Protein AF-A0A7S0ZN57-F1 (afdb_monomer_lite)

Radius of gyration: 36.75 Å; chains: 1; bounding box: 89×63×92 Å

Secondary structure (DSSP, 8-state):
--GGGHHHHHHHHHHHHH-----TT------SEEEEEEEE--TT-HHHHHHHHHHHHHHHHHHHHT-HHHHHHHHHHHHHHHHHHHHHS--GGGSPEEEEEEEES-HHHHHHHHHHTGGGGSTTGGGG--GGGEETTEE----PPPPGGG--GGGTT--HHHHHHHHHHHHHHHHHHHHHHHHHHHHHHHHHHHHHHHHTT--TT-TTTSS---SS-----HHHHHHHHHHHHHH----------

Organism: Noctiluca scintillans (NCBI:txid2966)

pLDDT: mean 86.41, std 15.79, range [48.16, 98.75]

Foldseek 3Di:
DQLVCCFVLVQVLLLVQLDDPPDPPPPDPDRFWDGKDFDFALVLCVVLVVVLVVLVVVLVVCVVVVVPVSNVVSVVVNVVSVVVSPVRGDDPSPTHTQDMDIDTPDPSSLVSNCVLQVQCPDPVSLVVDDCSCARVSHRDHDDDDDDPVPDPSSCSNPDPVNVVVVVVVVVVVVVVVVVVVVVVVVVVVVVVVVLVVLQVVQDPDDCVLVVPPPDDPDPQDVVVVVVVVVVCVVPSPNPDSDSHD

Sequence (245 aa):
KEHGLYEVLLAFHLEERSGREVSKESAVRKQRVREITLVRDYGKRLWMIKRRIKLIYEKSIAEYKGDEAAQAKLEQKIMALTEKLQRCVGEEEDLPVIRAYAIMNSTEDVRHLLFRYRLANFSCIRLCQKRTNRFQGGRLRVRAAPEPTDLIWENQDTGWKERAVRRTIVFLLWLVIVCISAALIILLRLHAHQSQSNVSNIKLGSGACDAGTHESSTPCNSMEMLSVSRDMAQNFTADALDCWC

Structure (mmCIF, N/CA/C/O backbone):
data_AF-A0A7S0ZN57-F1
#
_entry.id   AF-A0A7S0ZN57-F1
#
loop_
_atom_site.group_PDB
_atom_site.id
_atom_site.type_symbol
_atom_site.label_atom_id
_atom_site.label_alt_id
_atom_site.label_comp_id
_atom_site.label_asym_id
_atom_site.label_entity_id
_atom_site.label_seq_id
_atom_site.pdbx_PDB_ins_code
_atom_site.Cartn_x
_atom_site.Cartn_y
_atom_site.Cartn_z
_atom_site.occupancy
_atom_site.B_iso_or_equiv
_atom_site.auth_seq_id
_atom_site.auth_comp_id
_atom_site.auth_asym_id
_atom_site.auth_atom_id
_atom_site.pdbx_PDB_model_num
ATOM 1 N N . LYS A 1 1 ? -24.690 -3.415 7.663 1.00 67.69 1 LYS A N 1
ATOM 2 C CA . LYS A 1 1 ? -23.590 -4.134 8.350 1.00 67.69 1 LYS A CA 1
ATOM 3 C C . LYS A 1 1 ? -22.948 -3.106 9.251 1.00 67.69 1 LYS A C 1
ATOM 5 O O . LYS A 1 1 ? -22.565 -2.075 8.729 1.00 67.69 1 LYS A O 1
ATOM 10 N N . GLU A 1 2 ? -22.914 -3.328 10.557 1.00 82.19 2 GLU A N 1
ATOM 11 C CA . GLU A 1 2 ? -22.351 -2.350 11.493 1.00 82.19 2 GLU A CA 1
ATOM 12 C C . GLU A 1 2 ? -20.826 -2.373 11.377 1.00 82.19 2 GLU A C 1
ATOM 14 O O . GLU A 1 2 ? -20.154 -3.247 11.926 1.00 82.19 2 GLU A O 1
ATOM 19 N N . HIS A 1 3 ? -20.288 -1.461 10.569 1.00 86.25 3 HIS A N 1
ATOM 20 C CA . HIS A 1 3 ? -18.858 -1.366 10.291 1.00 86.25 3 HIS A CA 1
ATOM 21 C C . HIS A 1 3 ? -18.058 -0.887 11.511 1.00 86.25 3 HIS A C 1
ATOM 23 O O . HIS A 1 3 ? -16.920 -1.320 11.683 1.00 86.25 3 HI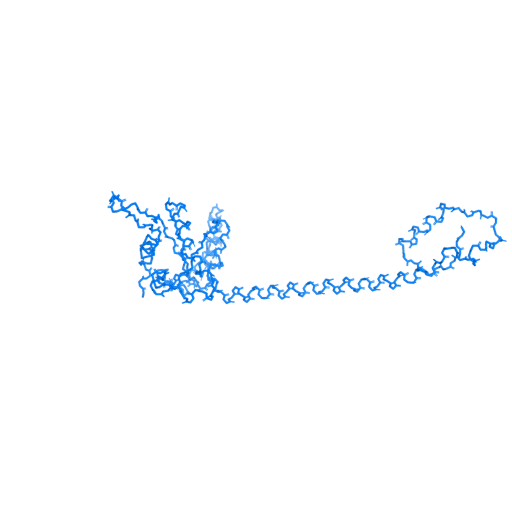S A O 1
ATOM 29 N N . GLY A 1 4 ? -18.675 -0.111 12.410 1.00 87.06 4 GLY A N 1
ATOM 30 C CA . GLY A 1 4 ? -18.051 0.354 13.655 1.00 87.06 4 GLY A CA 1
ATOM 31 C C . GLY A 1 4 ? -17.629 -0.768 14.615 1.00 87.06 4 GLY A C 1
ATOM 32 O O . GLY A 1 4 ? -16.640 -0.633 15.323 1.00 87.06 4 GLY A O 1
ATOM 33 N N . LEU A 1 5 ? -18.300 -1.927 14.593 1.00 94.31 5 LEU A N 1
ATOM 34 C CA . LEU A 1 5 ? -17.973 -3.056 15.479 1.00 94.31 5 LEU A CA 1
ATOM 35 C C . LEU A 1 5 ? -16.940 -4.029 14.892 1.00 94.31 5 LEU A C 1
ATOM 37 O O . LEU A 1 5 ? -16.624 -5.050 15.511 1.00 94.31 5 LEU A O 1
ATOM 41 N N . TYR A 1 6 ? -16.412 -3.763 13.693 1.00 94.81 6 TYR A N 1
ATOM 42 C CA . TYR A 1 6 ? -15.509 -4.701 13.022 1.00 94.81 6 TYR A CA 1
ATOM 43 C C . TYR A 1 6 ? -14.222 -4.940 13.807 1.00 94.81 6 TYR A C 1
ATOM 45 O O . TYR A 1 6 ? -13.723 -6.061 13.789 1.00 94.81 6 TYR A O 1
ATOM 53 N N . GLU A 1 7 ? -13.711 -3.934 14.514 1.00 95.56 7 GLU A N 1
ATOM 54 C CA . GLU A 1 7 ? -12.497 -4.057 15.327 1.00 95.56 7 GLU A CA 1
ATOM 55 C C . GLU A 1 7 ? -12.689 -5.062 16.458 1.00 95.56 7 GLU A C 1
ATOM 57 O O . GLU A 1 7 ? -11.949 -6.040 16.554 1.00 95.56 7 GLU A O 1
ATOM 62 N N . VAL A 1 8 ? -13.748 -4.885 17.250 1.00 96.19 8 VAL A N 1
ATOM 63 C CA . VAL A 1 8 ? -14.063 -5.750 18.394 1.00 96.19 8 VAL A CA 1
ATOM 64 C C . VAL A 1 8 ? -14.354 -7.179 17.935 1.00 96.19 8 VAL A C 1
ATOM 66 O O . VAL A 1 8 ? -13.813 -8.142 18.481 1.00 96.19 8 VAL A O 1
ATOM 69 N N . LEU A 1 9 ? -15.167 -7.331 16.886 1.00 96.56 9 LEU A N 1
ATOM 70 C CA . LEU A 1 9 ? -15.515 -8.646 16.347 1.00 96.56 9 LEU A CA 1
ATOM 71 C C . LEU A 1 9 ? -14.295 -9.359 15.757 1.00 96.56 9 LEU A C 1
ATOM 73 O O . LEU A 1 9 ? -14.156 -10.576 15.906 1.00 96.56 9 LEU A O 1
ATOM 77 N N . LEU A 1 10 ? -13.412 -8.626 15.073 1.00 96.88 10 LEU A N 1
ATOM 78 C CA . LEU A 1 10 ? -12.201 -9.199 14.499 1.00 96.88 10 LEU A CA 1
ATOM 79 C C . LEU A 1 10 ? -11.197 -9.577 15.587 1.00 96.88 10 LEU A C 1
ATOM 81 O O . LEU A 1 10 ? -10.593 -10.643 15.481 1.00 96.88 10 LEU A O 1
ATOM 85 N N . ALA A 1 11 ? -11.057 -8.763 16.636 1.00 96.69 11 ALA A N 1
ATOM 86 C CA . ALA A 1 11 ? -10.223 -9.079 17.792 1.00 96.69 11 ALA A CA 1
ATOM 87 C C . ALA A 1 11 ? -10.681 -10.387 18.425 1.00 96.69 11 ALA A C 1
ATOM 89 O O . ALA A 1 11 ? -9.902 -11.336 18.484 1.00 96.69 11 ALA A O 1
ATOM 90 N N . PHE A 1 12 ? -11.969 -10.491 18.754 1.00 95.94 12 PHE A N 1
ATOM 91 C CA . PHE A 1 12 ? -12.545 -11.710 19.313 1.00 95.94 12 PHE A CA 1
ATOM 92 C C . PHE A 1 12 ? -12.302 -12.935 18.413 1.00 95.94 12 PHE A C 1
ATOM 94 O O . PHE A 1 12 ? -11.855 -13.985 18.879 1.00 95.94 12 PHE A O 1
ATOM 101 N N . HIS A 1 13 ? -12.510 -12.791 17.098 1.00 96.44 13 HIS A N 1
ATOM 102 C CA . HIS A 1 13 ? -12.254 -13.857 16.124 1.00 96.44 13 HIS A CA 1
ATOM 103 C C . HIS A 1 13 ? -10.779 -14.287 16.081 1.00 96.44 13 HIS A C 1
ATOM 105 O O . HIS A 1 13 ? -10.481 -15.473 15.935 1.00 96.44 13 HIS A O 1
ATOM 111 N N . LEU A 1 14 ? -9.832 -13.353 16.185 1.00 96.25 14 LEU A N 1
ATOM 112 C CA . LEU A 1 14 ? -8.399 -13.662 16.195 1.00 96.25 14 LEU A CA 1
ATOM 113 C C . LEU A 1 14 ? -7.948 -14.272 17.530 1.00 96.25 14 LEU A C 1
ATOM 115 O O . LEU A 1 14 ? -7.129 -15.197 17.532 1.00 96.25 14 LEU A O 1
ATOM 119 N N . GLU A 1 15 ? -8.511 -13.830 18.653 1.00 94.56 15 GLU A N 1
ATOM 120 C CA . GLU A 1 15 ? -8.253 -14.405 19.976 1.00 94.56 15 GLU A CA 1
ATOM 121 C C . GLU A 1 15 ? -8.718 -15.864 20.056 1.00 94.56 15 GLU A C 1
ATOM 123 O O . GLU A 1 15 ? -7.939 -16.743 20.433 1.00 94.56 15 GLU A O 1
ATOM 128 N N . GLU A 1 16 ? -9.929 -16.160 19.576 1.00 93.88 16 GLU A N 1
ATOM 129 C CA . GLU A 1 16 ? -10.470 -17.526 19.520 1.00 93.88 16 GLU A CA 1
ATOM 130 C C . GLU A 1 16 ? -9.599 -18.466 18.657 1.00 93.88 16 GLU A C 1
ATOM 132 O O . GLU A 1 16 ? -9.597 -19.688 18.824 1.00 93.88 16 GLU A O 1
ATOM 137 N N . ARG A 1 17 ? -8.853 -17.916 17.688 1.00 93.75 17 ARG A N 1
ATOM 138 C CA . ARG A 1 17 ? -8.076 -18.700 16.712 1.00 93.75 17 ARG A CA 1
ATOM 139 C C . ARG A 1 17 ? -6.594 -18.810 17.034 1.00 93.75 17 ARG A C 1
ATOM 141 O O . ARG A 1 17 ? -5.982 -19.779 16.573 1.00 93.75 17 ARG A O 1
ATOM 148 N N . SER A 1 18 ? -6.051 -17.860 17.789 1.00 91.75 18 SER A N 1
ATOM 149 C CA . SER A 1 18 ? -4.682 -17.892 18.318 1.00 91.75 18 SER A CA 1
ATOM 150 C C . SER A 1 18 ? -4.557 -18.824 19.527 1.00 91.75 18 SER A C 1
ATOM 152 O O . SER A 1 18 ? -3.499 -19.413 19.733 1.00 91.75 18 SER A O 1
ATOM 154 N N . GLY A 1 19 ? -5.655 -19.045 20.260 1.00 81.12 19 GLY A N 1
ATOM 155 C CA . GLY A 1 19 ? -5.747 -20.019 21.345 1.00 81.12 19 GLY A CA 1
ATOM 156 C C . GLY A 1 19 ? -5.273 -21.429 20.979 1.00 81.12 19 GLY A C 1
ATOM 157 O O . GLY A 1 19 ? -5.896 -22.105 20.160 1.00 81.12 19 GLY A O 1
ATOM 158 N N . ARG A 1 20 ? -4.225 -21.913 21.665 1.00 69.31 20 ARG A N 1
ATOM 159 C CA . ARG A 1 20 ? -4.175 -23.326 22.080 1.00 69.31 20 ARG A CA 1
ATOM 160 C C . ARG A 1 20 ? -5.334 -23.558 23.047 1.00 69.31 20 ARG A C 1
ATOM 162 O O . ARG A 1 20 ? -5.724 -22.614 23.733 1.00 69.31 20 ARG A O 1
ATOM 169 N N . GLU A 1 21 ? -5.875 -24.771 23.100 1.00 65.44 21 GLU A N 1
ATOM 170 C CA . GLU A 1 21 ? -6.763 -25.183 24.191 1.00 65.44 21 GLU A CA 1
ATOM 171 C C . GLU A 1 21 ? -5.997 -24.970 25.499 1.00 65.44 21 GLU A C 1
ATOM 173 O O . GLU A 1 21 ? -5.126 -25.754 25.862 1.00 65.44 21 GLU A O 1
ATOM 178 N N . VAL A 1 22 ? -6.201 -23.816 26.134 1.00 57.62 22 VAL A N 1
ATOM 179 C CA . VAL A 1 22 ? -5.547 -23.512 27.400 1.00 57.62 22 VAL A CA 1
ATOM 180 C C . VAL A 1 22 ? -6.228 -24.422 28.405 1.00 57.62 22 VAL A C 1
ATOM 182 O O . VAL A 1 22 ? -7.440 -24.308 28.609 1.00 57.62 22 VAL A O 1
ATOM 185 N N . SER A 1 23 ? -5.464 -25.351 28.982 1.00 58.66 23 SER A N 1
ATOM 186 C CA . SER A 1 23 ? -5.884 -26.131 30.143 1.00 58.66 23 SER A CA 1
ATOM 187 C C . SER A 1 23 ? -6.556 -25.185 31.134 1.00 58.66 23 SER A C 1
ATOM 189 O O . SER A 1 23 ? -6.046 -24.092 31.376 1.00 58.66 23 SER A O 1
ATOM 191 N N . LYS A 1 24 ? -7.726 -25.574 31.650 1.00 62.00 24 LYS A N 1
ATOM 192 C CA . LYS A 1 24 ? -8.708 -24.739 32.376 1.00 62.00 24 LYS A CA 1
ATOM 193 C C . LYS A 1 24 ? -8.180 -23.962 33.605 1.00 62.00 24 LYS A C 1
ATOM 195 O O . LYS A 1 24 ? -8.958 -23.298 34.276 1.00 62.00 24 LYS A O 1
ATOM 200 N N . GLU A 1 25 ? -6.890 -24.019 33.901 1.00 60.56 25 GLU A N 1
ATOM 201 C CA . GLU A 1 25 ? -6.288 -23.712 35.196 1.00 60.56 25 GLU A CA 1
ATOM 202 C C . GLU A 1 25 ? -5.601 -22.339 35.291 1.00 60.56 25 GLU A C 1
ATOM 204 O O . GLU A 1 25 ? -5.196 -21.931 36.371 1.00 60.56 25 GLU A O 1
ATOM 209 N N . SER 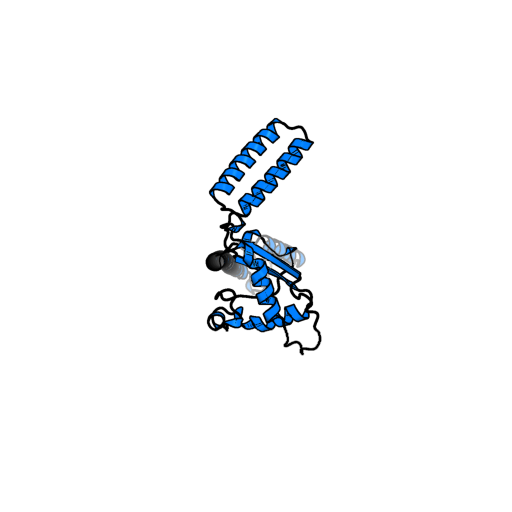A 1 26 ? -5.504 -21.562 34.207 1.00 57.53 26 SER A N 1
ATOM 210 C CA . SER A 1 26 ? -4.990 -20.179 34.263 1.00 57.53 26 SER A CA 1
ATOM 211 C C . SER A 1 26 ? -6.104 -19.178 33.953 1.00 57.53 26 SER A C 1
ATOM 213 O O . SER A 1 26 ? -6.297 -18.756 32.815 1.00 57.53 26 SER A O 1
ATOM 215 N N . ALA A 1 27 ? -6.873 -18.831 34.987 1.00 56.50 27 ALA A N 1
ATOM 216 C CA . ALA A 1 27 ? -8.136 -18.089 34.907 1.00 56.50 27 ALA A CA 1
ATOM 217 C C . ALA A 1 27 ? -8.022 -16.606 34.491 1.00 56.50 27 ALA A C 1
ATOM 219 O O . ALA A 1 27 ? -9.042 -15.956 34.265 1.00 56.50 27 ALA A O 1
ATOM 220 N N . VAL A 1 28 ? -6.817 -16.058 34.322 1.00 75.19 28 VAL A N 1
ATOM 221 C CA . VAL A 1 28 ? -6.642 -14.692 33.808 1.00 75.19 28 VAL A CA 1
ATOM 222 C C . VAL A 1 28 ? -6.418 -14.766 32.301 1.00 75.19 28 VAL A C 1
ATOM 224 O O . VAL A 1 28 ? -5.300 -14.977 31.829 1.00 75.19 28 VAL A O 1
ATOM 227 N N . ARG A 1 29 ? -7.496 -14.611 31.520 1.00 67.44 29 ARG A N 1
ATOM 228 C CA . ARG A 1 29 ? -7.408 -14.478 30.058 1.00 67.44 29 ARG A CA 1
ATOM 229 C C . ARG A 1 29 ? -6.661 -13.191 29.718 1.00 67.44 29 ARG A C 1
ATOM 231 O O . ARG A 1 29 ? -7.261 -12.131 29.578 1.00 67.44 29 ARG A O 1
ATOM 238 N N . LYS A 1 30 ? -5.340 -13.282 29.585 1.00 82.69 30 LYS A N 1
ATOM 239 C CA . LYS A 1 30 ? -4.531 -12.209 29.012 1.00 82.69 30 LYS A CA 1
ATOM 240 C C . LYS A 1 30 ? -5.026 -11.968 27.584 1.00 82.69 30 LYS A C 1
ATOM 242 O O . LYS A 1 30 ? -5.008 -12.901 26.779 1.00 82.69 30 LYS A O 1
ATOM 247 N N . GLN A 1 31 ? -5.487 -10.748 27.296 1.00 86.88 31 GLN A N 1
ATOM 248 C CA . GLN A 1 31 ? -5.842 -10.326 25.937 1.00 86.88 31 GLN A CA 1
ATOM 249 C C . GLN A 1 31 ? -4.670 -10.658 25.008 1.00 86.88 31 GLN A C 1
ATOM 251 O O . GLN A 1 31 ? -3.513 -10.369 25.334 1.00 86.88 31 GLN A O 1
ATOM 256 N N . ARG A 1 32 ? -4.939 -11.340 23.893 1.00 92.44 32 ARG A N 1
ATOM 257 C CA . ARG A 1 32 ? -3.879 -11.781 22.964 1.00 92.44 32 ARG A CA 1
ATOM 258 C C . ARG A 1 32 ? -3.691 -10.787 21.837 1.00 92.44 32 ARG A C 1
ATOM 260 O O . ARG A 1 32 ? -2.567 -10.592 21.374 1.00 92.44 32 ARG A O 1
ATOM 267 N N . VAL A 1 33 ? -4.787 -10.168 21.417 1.00 96.62 33 VAL A N 1
ATOM 268 C CA . VAL A 1 33 ? -4.784 -9.073 20.456 1.00 96.62 33 VAL A CA 1
ATOM 269 C C . VAL A 1 33 ? -4.587 -7.782 21.242 1.00 96.62 33 VAL A C 1
ATOM 271 O O . VAL A 1 33 ? -5.323 -7.506 22.183 1.00 96.62 33 VAL A O 1
ATOM 274 N N . ARG A 1 34 ? -3.562 -7.014 20.877 1.00 96.50 34 ARG A N 1
ATOM 275 C CA . ARG A 1 34 ? -3.258 -5.717 21.484 1.00 96.50 34 ARG A CA 1
ATOM 276 C C . ARG A 1 34 ? -4.030 -4.595 20.809 1.00 96.50 34 ARG A C 1
ATOM 278 O O . ARG A 1 34 ? -4.582 -3.739 21.484 1.00 96.50 34 ARG A O 1
ATOM 285 N N . GLU A 1 35 ? -4.020 -4.596 19.482 1.00 97.19 35 GLU A N 1
ATOM 286 C CA . GLU A 1 35 ? -4.561 -3.510 18.673 1.00 97.19 35 GLU A CA 1
ATOM 287 C C . GLU A 1 35 ? -4.986 -4.044 17.306 1.00 97.19 35 GLU A C 1
ATOM 289 O O . GLU A 1 35 ? -4.357 -4.959 16.761 1.00 97.19 35 GLU A O 1
ATOM 294 N N . ILE A 1 36 ? -6.051 -3.467 16.755 1.00 97.44 36 ILE A N 1
ATOM 295 C CA . ILE A 1 36 ? -6.477 -3.692 15.379 1.00 97.44 36 ILE A CA 1
ATOM 296 C C . ILE A 1 36 ? -6.632 -2.342 14.702 1.00 97.44 36 ILE A C 1
ATOM 298 O O . ILE A 1 36 ? -7.325 -1.470 15.204 1.00 97.44 36 ILE A O 1
ATOM 302 N N . THR A 1 37 ? -6.030 -2.211 13.527 1.00 96.75 37 THR A N 1
ATOM 303 C CA . THR A 1 37 ? -6.173 -1.043 12.663 1.00 96.75 37 THR A CA 1
ATOM 304 C C . THR A 1 37 ? -6.875 -1.471 11.383 1.00 96.75 37 THR A C 1
ATOM 306 O O . THR A 1 37 ? -6.375 -2.329 10.642 1.00 96.75 37 THR A O 1
ATOM 309 N N . LEU A 1 38 ? -8.041 -0.894 11.104 1.00 96.12 38 LEU A N 1
ATOM 310 C CA . LEU A 1 38 ? -8.786 -1.174 9.880 1.00 96.12 38 LEU A CA 1
ATOM 311 C C . LEU A 1 38 ? -8.282 -0.313 8.719 1.00 96.12 38 LEU A C 1
ATOM 313 O O . LEU A 1 38 ? -7.969 0.861 8.866 1.00 96.12 38 LEU A O 1
ATOM 317 N N . VAL A 1 39 ? -8.237 -0.913 7.534 1.00 95.38 39 VAL A N 1
ATOM 318 C CA . VAL A 1 39 ? -7.954 -0.240 6.265 1.00 95.38 39 VAL A CA 1
ATOM 319 C C . VAL A 1 39 ? -9.223 -0.278 5.431 1.00 95.38 39 VAL A C 1
ATOM 321 O O . VAL A 1 39 ? -9.686 -1.351 5.020 1.00 95.38 39 VAL A O 1
ATOM 324 N N . ARG A 1 40 ? -9.783 0.903 5.199 1.00 95.06 40 ARG A N 1
ATOM 325 C CA . ARG A 1 40 ? -11.043 1.119 4.487 1.00 95.06 40 ARG A CA 1
ATOM 326 C C . ARG A 1 40 ? -10.796 1.482 3.023 1.00 95.06 40 ARG A C 1
ATOM 328 O O . ARG A 1 40 ? -9.725 1.970 2.683 1.00 95.06 40 ARG A O 1
ATOM 335 N N . ASP A 1 41 ? -11.777 1.212 2.166 1.00 94.44 41 ASP A N 1
ATOM 336 C CA . ASP A 1 41 ? -11.725 1.548 0.741 1.00 94.44 41 ASP A CA 1
ATOM 337 C C . ASP A 1 41 ? -12.055 3.024 0.516 1.00 94.44 41 ASP A C 1
ATOM 339 O O . ASP A 1 41 ? -13.216 3.425 0.607 1.00 94.44 41 ASP A O 1
ATOM 343 N N . TYR A 1 42 ? -11.060 3.832 0.150 1.00 94.50 42 TYR A N 1
ATOM 344 C CA . TYR A 1 42 ? -11.287 5.223 -0.251 1.00 94.50 42 TYR A CA 1
ATOM 345 C C . TYR A 1 42 ? -11.578 5.358 -1.753 1.00 94.50 42 TYR A C 1
ATOM 347 O O . TYR A 1 42 ? -11.464 6.447 -2.324 1.00 94.50 42 TYR A O 1
ATOM 355 N N . GLY A 1 43 ? -11.892 4.264 -2.452 1.00 92.44 43 GLY A N 1
ATOM 356 C CA . GLY A 1 43 ? -12.225 4.275 -3.874 1.00 92.44 43 GLY A CA 1
ATOM 357 C C . GLY A 1 43 ? -11.064 4.758 -4.743 1.00 92.44 43 GLY A C 1
ATOM 358 O O . GLY A 1 43 ? -11.282 5.436 -5.748 1.00 92.44 43 GLY A O 1
ATOM 359 N N . LYS A 1 44 ? -9.820 4.451 -4.343 1.00 90.00 44 LYS A N 1
ATOM 360 C CA . LYS A 1 44 ? -8.575 4.926 -4.984 1.00 90.00 44 LYS A CA 1
ATOM 361 C C . LYS A 1 44 ? -8.388 6.449 -4.932 1.00 90.00 44 LYS A C 1
ATOM 363 O O . LYS A 1 44 ? -7.655 7.012 -5.747 1.00 90.00 44 LYS A O 1
ATOM 368 N N . ARG A 1 45 ? -9.034 7.139 -3.987 1.00 92.88 45 ARG A N 1
ATOM 369 C CA . ARG A 1 45 ? -8.943 8.602 -3.816 1.00 92.88 45 ARG A CA 1
ATOM 370 C C . ARG A 1 45 ? -7.965 9.027 -2.722 1.00 92.88 45 ARG A C 1
ATOM 372 O O . ARG A 1 45 ? -7.852 10.219 -2.452 1.00 92.88 45 ARG A O 1
ATOM 379 N N . LEU A 1 46 ? -7.188 8.099 -2.159 1.00 93.19 46 LEU A N 1
ATOM 380 C CA . LEU A 1 46 ? -6.178 8.402 -1.136 1.00 93.19 46 LEU A CA 1
ATOM 381 C C . LEU A 1 46 ? -5.179 9.488 -1.586 1.00 93.19 46 LEU A C 1
ATOM 383 O O . LEU A 1 46 ? -4.757 10.330 -0.796 1.00 93.19 46 LEU A O 1
ATOM 387 N N . TRP A 1 47 ? -4.859 9.540 -2.885 1.00 93.69 47 TRP A N 1
ATOM 388 C CA . TRP A 1 47 ? -4.000 10.583 -3.453 1.00 93.69 47 TRP A CA 1
ATOM 389 C C . TRP A 1 47 ? -4.586 11.998 -3.302 1.00 93.69 47 TRP A C 1
ATOM 391 O O . TRP A 1 47 ? -3.826 12.957 -3.165 1.00 93.69 47 TRP A O 1
ATOM 401 N N . MET A 1 48 ? -5.917 12.152 -3.299 1.00 94.88 48 MET A N 1
ATOM 402 C CA . MET A 1 48 ? -6.576 13.443 -3.078 1.00 94.88 48 MET A CA 1
ATOM 403 C C . MET A 1 48 ? -6.412 13.896 -1.626 1.00 94.88 48 MET A C 1
ATOM 405 O O . MET A 1 48 ? -6.130 15.069 -1.388 1.00 94.88 48 MET A O 1
ATOM 409 N N . ILE A 1 49 ? -6.518 12.968 -0.668 1.00 95.00 49 ILE A N 1
ATOM 410 C CA . ILE A 1 49 ? -6.278 13.236 0.759 1.00 95.00 49 ILE A CA 1
ATOM 411 C C . ILE A 1 49 ? -4.816 13.643 0.970 1.00 95.00 49 ILE A C 1
ATOM 413 O O . ILE A 1 49 ? -4.545 14.692 1.551 1.00 95.00 49 ILE A O 1
ATOM 417 N N . LYS A 1 50 ? -3.871 12.887 0.396 1.00 95.31 50 LYS A N 1
ATOM 418 C CA . LYS A 1 50 ? -2.439 13.224 0.423 1.00 95.31 50 LYS A CA 1
ATOM 419 C C . LYS A 1 50 ? -2.168 14.608 -0.174 1.00 95.31 50 LYS A C 1
ATOM 421 O O . LYS A 1 50 ? -1.428 15.401 0.403 1.00 95.31 50 LYS A O 1
ATOM 426 N N . ARG A 1 51 ? -2.803 14.930 -1.307 1.00 96.88 51 ARG A N 1
ATOM 427 C CA . ARG A 1 51 ? -2.701 16.248 -1.949 1.00 96.88 51 ARG A CA 1
ATOM 428 C C . ARG A 1 51 ? -3.259 17.363 -1.062 1.00 96.88 51 ARG A C 1
ATOM 430 O O . ARG A 1 51 ? -2.645 18.422 -0.995 1.00 96.88 51 ARG A O 1
ATOM 437 N N . ARG A 1 52 ? -4.383 17.132 -0.376 1.00 97.56 52 ARG A N 1
ATOM 438 C CA . ARG A 1 52 ? -4.962 18.084 0.585 1.00 97.56 52 ARG A CA 1
ATOM 439 C C . ARG A 1 52 ? -4.001 18.352 1.743 1.00 97.56 52 ARG A C 1
ATOM 441 O O . ARG A 1 52 ? -3.734 19.513 2.022 1.00 97.56 52 ARG A O 1
ATOM 448 N N . ILE A 1 53 ? -3.438 17.310 2.357 1.00 97.69 53 ILE A N 1
ATOM 449 C CA . ILE A 1 53 ? -2.457 17.446 3.450 1.00 97.69 53 ILE A CA 1
ATOM 450 C C . ILE A 1 53 ? -1.234 18.241 2.982 1.00 97.69 53 ILE A C 1
ATOM 452 O O . ILE A 1 53 ? -0.792 19.154 3.674 1.00 97.69 53 ILE A O 1
ATOM 456 N N . LYS A 1 54 ? -0.735 17.963 1.772 1.00 98.06 54 LYS A N 1
ATOM 457 C CA . LYS A 1 54 ? 0.375 18.723 1.187 1.00 98.06 54 LYS A CA 1
ATOM 458 C C . LYS A 1 54 ? 0.046 20.214 1.047 1.00 98.06 54 LYS A C 1
ATOM 460 O O . LYS A 1 54 ? 0.871 21.044 1.402 1.00 98.06 54 LYS A O 1
ATOM 465 N N . LEU A 1 55 ? -1.153 20.558 0.575 1.00 98.50 55 LEU A N 1
ATOM 466 C CA . LEU A 1 55 ? -1.578 21.957 0.450 1.00 98.50 55 LEU A CA 1
ATOM 467 C C . LEU A 1 55 ? -1.747 22.646 1.808 1.00 98.50 55 LEU A C 1
ATOM 469 O O . LEU A 1 55 ? -1.438 23.826 1.920 1.00 98.50 55 LEU A O 1
ATOM 473 N N . ILE A 1 56 ? -2.214 21.928 2.834 1.00 98.44 56 ILE A N 1
ATOM 474 C CA . ILE A 1 56 ? -2.286 22.450 4.209 1.00 98.44 56 ILE A CA 1
ATOM 475 C C . ILE A 1 56 ? -0.878 22.759 4.726 1.00 98.44 56 ILE A C 1
ATOM 477 O O . ILE A 1 56 ? -0.645 23.828 5.281 1.00 98.44 56 ILE A O 1
ATOM 481 N N . TYR A 1 57 ? 0.075 21.861 4.483 1.00 98.50 57 TYR A N 1
ATOM 482 C CA . TYR A 1 57 ? 1.472 22.093 4.831 1.00 98.50 57 TYR A CA 1
ATOM 483 C C . TYR A 1 57 ? 2.059 23.297 4.074 1.00 98.50 57 TYR A C 1
ATOM 485 O O . TYR A 1 57 ? 2.641 24.189 4.687 1.00 98.50 57 TYR A O 1
ATOM 493 N N . GLU A 1 58 ? 1.829 23.397 2.762 1.00 98.44 58 GLU A N 1
ATOM 494 C CA . GLU A 1 58 ? 2.220 24.569 1.964 1.00 98.44 58 GLU A CA 1
ATOM 495 C C . GLU A 1 58 ? 1.568 25.866 2.484 1.00 98.44 58 GLU A C 1
ATOM 497 O O . GLU A 1 58 ? 2.234 26.900 2.523 1.00 98.44 58 GLU A O 1
ATOM 502 N N . LYS A 1 59 ? 0.308 25.814 2.949 1.00 98.50 59 LYS A N 1
ATOM 503 C CA . LYS A 1 59 ? -0.380 26.954 3.580 1.00 98.50 59 LYS A CA 1
ATOM 504 C C . LYS A 1 59 ? 0.337 27.378 4.863 1.00 98.50 59 LYS A C 1
ATOM 506 O O . LYS A 1 59 ? 0.587 28.566 5.027 1.00 98.50 59 LYS A O 1
ATOM 511 N N . SER A 1 60 ? 0.730 26.427 5.715 1.00 98.44 60 SER A N 1
ATOM 512 C CA . SER A 1 60 ? 1.468 26.723 6.954 1.00 98.44 60 SER A CA 1
ATOM 513 C C . SER A 1 60 ? 2.844 27.354 6.696 1.00 98.44 60 SER A C 1
ATOM 515 O O . SER A 1 60 ? 3.271 28.242 7.429 1.00 98.44 60 SER A O 1
ATOM 517 N N . ILE A 1 61 ? 3.516 26.972 5.603 1.00 98.38 61 ILE A N 1
ATOM 518 C CA . ILE A 1 61 ? 4.767 27.616 5.175 1.00 98.38 61 ILE A CA 1
ATOM 519 C C . ILE A 1 61 ? 4.509 29.048 4.689 1.00 98.38 61 ILE A C 1
ATOM 521 O O . ILE A 1 61 ? 5.284 29.944 5.010 1.00 98.38 61 ILE A O 1
ATOM 525 N N . ALA A 1 62 ? 3.453 29.270 3.901 1.00 98.31 62 ALA A N 1
ATOM 526 C CA . ALA A 1 62 ? 3.092 30.607 3.426 1.00 98.31 62 ALA A CA 1
ATOM 527 C C . ALA A 1 62 ? 2.698 31.539 4.584 1.00 98.31 62 ALA A C 1
ATOM 529 O O . ALA A 1 62 ? 3.043 32.715 4.569 1.00 98.31 62 ALA A O 1
ATOM 530 N N . GLU A 1 63 ? 2.037 30.994 5.607 1.00 98.25 63 GLU A N 1
ATOM 531 C CA . GLU A 1 63 ? 1.709 31.695 6.850 1.00 98.25 63 GLU A CA 1
ATOM 532 C C . GLU A 1 63 ? 2.941 32.120 7.626 1.00 98.25 63 GLU A C 1
ATOM 534 O O . GLU A 1 63 ? 3.065 33.288 7.977 1.00 98.25 63 GLU A O 1
ATOM 539 N N . TYR A 1 64 ? 3.899 31.212 7.793 1.00 98.38 64 TYR A N 1
ATOM 540 C CA . TYR A 1 64 ? 5.174 31.543 8.417 1.00 98.38 64 TYR A CA 1
ATOM 541 C C . TYR A 1 64 ? 5.939 32.651 7.666 1.00 98.38 64 TYR A C 1
ATOM 543 O O . TYR A 1 64 ? 6.664 33.428 8.281 1.00 98.38 64 TYR A O 1
ATOM 551 N N . LYS A 1 65 ? 5.774 32.742 6.340 1.00 98.31 65 LYS A N 1
ATOM 552 C CA . LYS A 1 65 ? 6.409 33.769 5.499 1.00 98.31 65 LYS A CA 1
ATOM 553 C C . LYS A 1 65 ? 5.653 35.102 5.440 1.00 98.31 65 LYS A C 1
ATOM 555 O O . LYS A 1 65 ? 6.237 36.078 4.983 1.00 98.31 65 LYS A O 1
ATOM 560 N N . GLY A 1 66 ? 4.392 35.153 5.873 1.00 98.06 66 GLY A N 1
ATOM 561 C CA . GLY A 1 66 ? 3.543 36.346 5.763 1.00 98.06 66 GLY A CA 1
ATOM 562 C C . GLY A 1 66 ? 2.984 36.621 4.356 1.00 98.06 66 GLY A C 1
ATOM 563 O O . GLY A 1 66 ? 2.576 37.742 4.071 1.00 98.06 66 GLY A O 1
ATOM 564 N N . ASP A 1 67 ? 2.950 35.625 3.461 1.00 98.31 67 ASP A N 1
ATOM 565 C CA . ASP A 1 67 ? 2.463 35.792 2.081 1.00 98.31 67 ASP A CA 1
ATOM 566 C C . ASP A 1 67 ? 0.925 35.639 1.982 1.00 98.31 67 ASP A C 1
ATOM 568 O O . ASP A 1 67 ? 0.413 34.604 1.533 1.00 98.31 67 ASP A O 1
ATOM 572 N N . GLU A 1 68 ? 0.162 36.677 2.344 1.00 98.31 68 GLU A N 1
ATOM 573 C CA . GLU A 1 68 ? -1.318 36.643 2.387 1.00 98.31 68 GLU A CA 1
ATOM 574 C C . GLU A 1 68 ? -1.967 36.229 1.052 1.00 98.31 68 GLU A C 1
ATOM 576 O O . GLU A 1 68 ? -2.886 35.403 0.996 1.00 98.31 68 GLU A O 1
ATOM 581 N N . ALA A 1 69 ? -1.442 36.734 -0.070 1.00 97.94 69 ALA A N 1
ATOM 582 C CA . ALA A 1 69 ? -1.959 36.406 -1.399 1.00 97.94 69 ALA A CA 1
ATOM 583 C C . ALA A 1 69 ? -1.777 34.917 -1.757 1.00 97.94 69 ALA A C 1
ATOM 585 O O . ALA A 1 69 ? -2.597 34.337 -2.479 1.00 97.94 69 ALA A O 1
ATOM 586 N N . ALA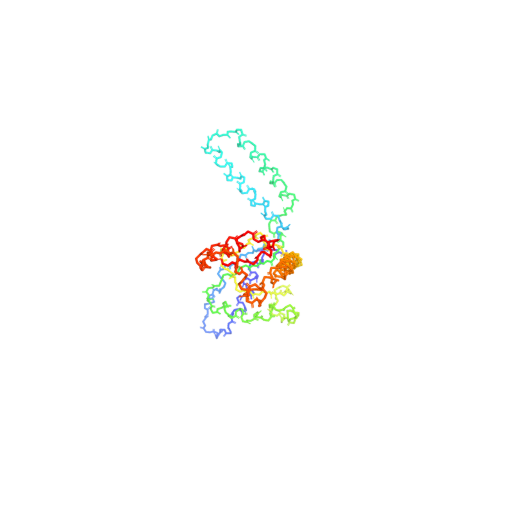 A 1 70 ? -0.702 34.281 -1.276 1.00 97.94 70 ALA A N 1
ATOM 587 C CA . ALA A 1 70 ? -0.459 32.856 -1.483 1.00 97.94 70 ALA A CA 1
ATOM 588 C C . ALA A 1 70 ? -1.356 32.005 -0.575 1.00 97.94 70 ALA A C 1
ATOM 590 O O . ALA A 1 70 ? -1.916 31.006 -1.041 1.00 97.94 70 ALA A O 1
ATOM 591 N N . GLN A 1 71 ? -1.552 32.430 0.677 1.00 98.31 71 GLN A N 1
ATOM 592 C CA . GLN A 1 71 ? -2.459 31.777 1.620 1.00 98.31 71 GLN A CA 1
ATOM 593 C C . GLN A 1 71 ? -3.887 31.707 1.073 1.00 98.31 71 GLN A C 1
ATOM 595 O O . GLN A 1 71 ? -4.450 30.613 1.014 1.00 98.31 71 GLN A O 1
ATOM 600 N N . ALA A 1 72 ? -4.432 32.826 0.583 1.00 98.44 72 ALA A N 1
ATOM 601 C CA . ALA A 1 72 ? -5.786 32.876 0.030 1.00 98.44 72 ALA A CA 1
ATOM 602 C C . ALA A 1 72 ? -5.959 31.914 -1.164 1.00 98.44 72 ALA A C 1
ATOM 604 O O . ALA A 1 72 ? -6.949 31.183 -1.260 1.00 98.44 72 ALA A O 1
ATOM 605 N N . LYS A 1 73 ? -4.959 31.834 -2.056 1.00 98.38 73 LYS A N 1
ATOM 606 C CA . LYS A 1 73 ? -4.969 30.894 -3.193 1.00 98.38 73 LYS A CA 1
ATOM 607 C C . LYS A 1 73 ? -4.903 29.431 -2.747 1.00 98.38 73 LYS A C 1
ATOM 609 O O . LYS A 1 73 ? -5.543 28.572 -3.358 1.00 98.38 73 LYS A O 1
ATOM 614 N N . LEU A 1 74 ? -4.097 29.116 -1.733 1.00 98.50 74 LEU A N 1
ATOM 615 C CA . LEU A 1 74 ? -3.982 27.757 -1.195 1.00 98.50 74 LEU A CA 1
ATOM 616 C C . LEU A 1 74 ? -5.259 27.342 -0.465 1.00 98.50 74 LEU A C 1
ATOM 618 O O . LEU A 1 74 ? -5.728 26.222 -0.654 1.00 98.50 74 LEU A O 1
ATOM 622 N N . GLU A 1 75 ? -5.866 28.254 0.284 1.00 98.56 75 GLU A N 1
ATOM 623 C CA . GLU A 1 75 ? -7.135 28.041 0.971 1.00 98.56 75 GLU A CA 1
ATOM 624 C C . GLU A 1 75 ? -8.270 27.717 -0.001 1.00 98.56 75 GLU A C 1
ATOM 626 O O . GLU A 1 75 ? -8.934 26.694 0.166 1.00 98.56 75 GLU A O 1
ATOM 631 N N . GLN A 1 76 ? -8.409 28.477 -1.092 1.00 98.50 76 GLN A N 1
ATOM 632 C CA . GLN A 1 76 ? -9.375 28.163 -2.151 1.00 98.50 76 GLN A CA 1
ATOM 633 C C . GLN A 1 76 ? -9.167 26.753 -2.730 1.00 98.50 76 GLN A C 1
ATOM 635 O O . GLN A 1 76 ? -10.127 26.008 -2.939 1.00 98.50 76 GLN A O 1
ATOM 640 N N . LYS A 1 77 ? -7.909 26.339 -2.952 1.00 98.38 77 LYS A N 1
ATOM 641 C CA . LYS A 1 77 ? -7.589 24.980 -3.429 1.00 98.38 77 LYS A CA 1
ATOM 642 C C . LYS A 1 77 ? -7.935 23.908 -2.395 1.00 98.38 77 LYS A C 1
ATOM 644 O O . LYS A 1 77 ? -8.421 22.842 -2.778 1.00 98.38 77 LYS A O 1
ATOM 649 N N . ILE A 1 78 ? -7.680 24.167 -1.112 1.00 98.56 78 ILE A N 1
ATOM 650 C CA . ILE A 1 78 ? -8.014 23.257 -0.010 1.00 98.56 78 ILE A CA 1
ATOM 651 C C . ILE A 1 78 ? -9.530 23.107 0.095 1.00 98.56 78 ILE A C 1
ATOM 653 O O . ILE A 1 78 ? -10.005 21.975 0.171 1.00 98.56 78 ILE A O 1
ATOM 657 N N . MET A 1 79 ? -10.289 24.204 0.037 1.00 98.50 79 MET A N 1
ATOM 658 C CA . MET A 1 79 ? -11.753 24.179 0.063 1.00 98.50 79 MET A CA 1
ATOM 659 C C . MET A 1 79 ? -12.316 23.394 -1.122 1.00 98.50 79 MET A C 1
ATOM 661 O O . MET A 1 79 ? -13.065 22.442 -0.917 1.00 98.50 79 MET A O 1
ATOM 665 N N . ALA A 1 80 ? -11.865 23.691 -2.345 1.00 98.12 80 ALA A N 1
ATOM 666 C CA . ALA A 1 80 ? -12.309 22.981 -3.544 1.00 98.12 80 ALA A CA 1
ATOM 667 C C . ALA A 1 80 ? -11.986 21.474 -3.501 1.00 98.12 80 ALA A C 1
ATOM 669 O O . ALA A 1 80 ? -12.765 20.651 -3.981 1.00 98.12 80 ALA A O 1
ATOM 670 N N . LEU A 1 81 ? -10.835 21.079 -2.939 1.00 97.62 81 LEU A N 1
ATOM 671 C CA . LEU A 1 81 ? -10.503 19.663 -2.743 1.00 97.62 81 LEU A CA 1
ATOM 672 C C . LEU A 1 81 ? -11.304 19.019 -1.615 1.00 97.62 81 LEU A C 1
ATOM 674 O O . LEU A 1 81 ? -11.669 17.855 -1.743 1.00 97.62 81 LEU A O 1
ATOM 678 N N . THR A 1 82 ? -11.570 19.750 -0.535 1.00 96.94 82 THR A N 1
ATOM 679 C CA . THR A 1 82 ? -12.360 19.260 0.602 1.00 96.94 82 THR A CA 1
ATOM 680 C C . THR A 1 82 ? -13.800 19.009 0.170 1.00 96.94 82 THR A C 1
ATOM 682 O O . THR A 1 82 ? -14.326 17.934 0.432 1.00 96.94 82 THR A O 1
ATOM 685 N N . GLU A 1 83 ? -14.389 19.919 -0.605 1.00 97.25 83 GLU A N 1
ATOM 686 C CA . GLU A 1 83 ? -15.716 19.741 -1.194 1.00 97.25 83 GLU A CA 1
ATOM 687 C C . GLU A 1 83 ? -15.757 18.543 -2.156 1.00 97.25 83 GLU A C 1
ATOM 689 O O . GLU A 1 83 ? -16.651 17.700 -2.078 1.00 97.25 83 GLU A O 1
ATOM 694 N N . LYS A 1 84 ? -14.755 18.409 -3.038 1.00 96.25 84 LYS A N 1
ATOM 695 C CA . LYS A 1 84 ? -14.644 17.236 -3.919 1.00 96.25 84 LYS A CA 1
ATOM 696 C C . LYS A 1 84 ? -14.537 15.942 -3.125 1.00 96.25 84 LYS A C 1
ATOM 698 O O . LYS A 1 84 ? -15.184 14.974 -3.506 1.00 96.25 84 LYS A O 1
ATOM 703 N N . LEU A 1 85 ? -13.740 15.921 -2.055 1.00 95.50 85 LEU A N 1
ATOM 704 C CA . LEU A 1 85 ? -13.596 14.766 -1.173 1.00 95.50 85 LEU A CA 1
ATOM 705 C C . LEU A 1 85 ? -14.918 14.435 -0.488 1.00 95.50 85 LEU A C 1
ATOM 707 O O . LEU A 1 85 ? -15.322 13.289 -0.572 1.00 95.50 85 LEU A O 1
ATOM 711 N N . GLN A 1 86 ? -15.624 15.410 0.080 1.00 94.62 86 GLN A N 1
ATOM 712 C CA . GLN A 1 86 ? -16.903 15.188 0.761 1.00 94.62 86 GLN A CA 1
ATOM 713 C C . GLN A 1 86 ? -17.997 14.660 -0.180 1.00 94.62 86 GLN A C 1
ATOM 715 O O . GLN A 1 86 ? -18.783 13.801 0.198 1.00 94.62 86 GLN A O 1
ATOM 720 N N . ARG A 1 87 ? -18.028 15.115 -1.440 1.00 95.06 87 ARG A N 1
ATOM 721 C CA . ARG A 1 87 ? -18.955 14.576 -2.458 1.00 95.06 87 ARG A CA 1
ATOM 722 C C . ARG A 1 87 ? -18.612 13.147 -2.886 1.00 95.06 87 ARG A C 1
ATOM 724 O O . ARG A 1 87 ? -19.451 12.437 -3.429 1.00 95.06 87 ARG A O 1
ATOM 731 N N . CYS A 1 88 ? -17.347 12.765 -2.752 1.00 93.25 88 CYS A N 1
ATOM 732 C CA . CYS A 1 88 ? -16.786 11.551 -3.329 1.00 93.25 88 CYS A CA 1
ATOM 733 C C . CYS A 1 88 ? -16.602 10.428 -2.304 1.00 93.25 88 CYS A C 1
ATOM 735 O O . CYS A 1 88 ? -16.698 9.250 -2.645 1.00 93.25 88 CYS A O 1
ATOM 737 N N . VAL A 1 89 ? -16.230 10.787 -1.089 1.00 93.56 89 VAL A N 1
ATOM 738 C CA . VAL A 1 89 ? -15.885 9.898 0.007 1.00 93.56 89 VAL A CA 1
ATOM 739 C C . VAL A 1 89 ? -17.017 10.052 1.009 1.00 93.56 89 VAL A C 1
ATOM 741 O O . VAL A 1 89 ? -17.262 11.159 1.479 1.00 93.56 89 VAL A O 1
ATOM 744 N N . GLY A 1 90 ? -17.740 8.961 1.262 1.00 90.81 90 GLY A N 1
ATOM 745 C CA . GLY A 1 90 ? -18.746 8.933 2.320 1.00 90.81 90 GLY A CA 1
ATOM 746 C C . GLY A 1 90 ? -18.108 9.085 3.700 1.00 90.81 90 GLY A C 1
ATOM 747 O O . GLY A 1 90 ? -16.890 9.237 3.823 1.00 90.81 90 GLY A O 1
ATOM 748 N N . GLU A 1 91 ? -18.928 9.021 4.742 1.00 92.00 91 GLU A N 1
ATOM 749 C CA . GLU A 1 91 ? -18.415 8.977 6.108 1.00 92.00 91 GLU A CA 1
ATOM 750 C C . GLU A 1 91 ? -17.474 7.787 6.281 1.00 92.00 91 GLU A C 1
ATOM 752 O O . GLU A 1 91 ? -17.709 6.699 5.753 1.00 92.00 91 GLU A O 1
ATOM 757 N N . GLU A 1 92 ? -16.371 8.010 6.993 1.00 90.50 92 GLU A N 1
ATOM 758 C CA . GLU A 1 92 ? -15.312 7.013 7.095 1.00 90.50 92 GLU A CA 1
ATOM 759 C C . GLU A 1 92 ? -15.821 5.713 7.729 1.00 90.50 92 GLU A C 1
ATOM 761 O O . GLU A 1 92 ? -15.422 4.624 7.326 1.00 90.50 92 GLU A O 1
ATOM 766 N N . GLU A 1 93 ? -16.745 5.821 8.679 1.00 91.12 93 GLU A N 1
ATOM 767 C CA . GLU A 1 93 ? -17.333 4.684 9.383 1.00 91.12 93 GLU A CA 1
ATOM 768 C C . GLU A 1 93 ? -18.130 3.754 8.464 1.00 91.12 93 GLU A C 1
ATOM 770 O O . GLU A 1 93 ? -18.118 2.541 8.677 1.00 91.12 93 GLU A O 1
ATOM 775 N N . ASP A 1 94 ? -18.722 4.293 7.398 1.00 92.31 94 ASP A N 1
ATOM 776 C CA . ASP A 1 94 ? -19.520 3.547 6.425 1.00 92.31 94 ASP A CA 1
ATOM 777 C C . ASP A 1 94 ? -18.686 2.935 5.293 1.00 92.31 94 ASP A C 1
ATOM 779 O O . ASP A 1 94 ? -19.178 2.102 4.519 1.00 92.31 94 ASP A O 1
ATOM 783 N N . LEU A 1 95 ? -17.413 3.325 5.167 1.00 93.38 95 LEU A N 1
ATOM 784 C CA . LEU A 1 95 ? -16.555 2.811 4.107 1.00 93.38 95 LEU A CA 1
ATOM 785 C C . LEU A 1 95 ? -16.267 1.314 4.316 1.00 93.38 95 LEU A C 1
ATOM 787 O O . LEU A 1 95 ? -15.952 0.862 5.425 1.00 93.38 95 LEU A O 1
ATOM 791 N N . PRO A 1 96 ? -16.301 0.507 3.241 1.00 93.56 96 PRO A N 1
ATOM 792 C CA . PRO A 1 96 ? -16.073 -0.919 3.361 1.00 93.56 96 PRO A CA 1
ATOM 793 C C . PRO A 1 96 ? -14.621 -1.202 3.753 1.00 93.56 96 PRO A C 1
ATOM 795 O O . PRO A 1 96 ? -13.670 -0.676 3.176 1.00 93.56 96 PRO A O 1
ATOM 798 N N . VAL A 1 97 ? -14.442 -2.099 4.719 1.00 94.50 97 VAL A N 1
ATOM 799 C CA . VAL A 1 97 ? -13.120 -2.538 5.179 1.00 94.50 97 VAL A CA 1
ATOM 800 C C . VAL A 1 97 ? -12.510 -3.512 4.166 1.00 94.50 97 VAL A C 1
ATOM 802 O O . VAL A 1 97 ? -13.058 -4.588 3.913 1.00 94.50 97 VAL A O 1
ATOM 805 N N . ILE A 1 98 ? -11.348 -3.165 3.608 1.00 93.88 98 ILE A N 1
ATOM 806 C CA . ILE A 1 98 ? -10.595 -4.010 2.666 1.00 93.88 98 ILE A CA 1
ATOM 807 C C . ILE A 1 98 ? -9.641 -4.941 3.415 1.00 93.88 98 ILE A C 1
ATOM 809 O O . ILE A 1 98 ? -9.469 -6.110 3.049 1.00 93.88 98 ILE A O 1
ATOM 813 N N . ARG A 1 99 ? -8.954 -4.403 4.425 1.00 95.44 99 ARG A N 1
ATOM 814 C CA . ARG A 1 99 ? -7.884 -5.082 5.158 1.00 95.44 99 ARG A CA 1
ATOM 815 C C . ARG A 1 99 ? -7.907 -4.639 6.616 1.00 95.44 99 ARG A C 1
ATOM 817 O O . ARG A 1 99 ? -8.437 -3.588 6.936 1.00 95.44 99 ARG A O 1
ATOM 824 N N . ALA A 1 100 ? -7.316 -5.440 7.486 1.00 96.88 100 ALA A N 1
ATOM 825 C CA . ALA A 1 100 ? -6.987 -5.038 8.840 1.00 96.88 100 ALA A CA 1
ATOM 826 C C . ALA A 1 100 ? -5.542 -5.441 9.144 1.00 96.88 100 ALA A C 1
ATOM 828 O O . ALA A 1 100 ? -5.069 -6.471 8.649 1.00 96.88 100 ALA A O 1
ATOM 829 N N . TYR A 1 101 ? -4.864 -4.634 9.948 1.00 97.62 101 TYR A N 1
ATOM 830 C CA . TYR A 1 101 ? -3.618 -4.991 10.608 1.00 97.62 101 TYR A CA 1
ATOM 831 C C . TYR A 1 101 ? -3.938 -5.303 12.063 1.00 97.62 101 TYR A C 1
ATOM 833 O O . TYR A 1 101 ? -4.698 -4.579 12.694 1.00 97.62 101 TYR A O 1
ATOM 841 N N . ALA A 1 102 ? -3.407 -6.409 12.572 1.00 97.81 102 ALA A N 1
ATOM 842 C CA . ALA A 1 102 ? -3.609 -6.821 13.952 1.00 97.81 102 ALA A CA 1
ATOM 843 C C . ALA A 1 102 ? -2.247 -6.978 14.621 1.00 97.81 102 ALA A C 1
ATOM 845 O O . ALA A 1 102 ? -1.367 -7.663 14.091 1.00 97.81 102 ALA A O 1
ATOM 846 N N . ILE A 1 103 ? -2.093 -6.348 15.779 1.00 97.62 103 ILE A N 1
ATOM 847 C CA . ILE A 1 103 ? -0.912 -6.448 16.626 1.00 97.62 103 ILE A CA 1
ATOM 848 C C . ILE A 1 103 ? -1.228 -7.457 17.725 1.00 97.62 103 ILE A C 1
ATOM 850 O O . ILE A 1 103 ? -2.217 -7.325 18.444 1.00 97.62 103 ILE A O 1
ATOM 854 N N . MET A 1 104 ? -0.387 -8.480 17.848 1.00 97.06 104 MET A N 1
ATOM 855 C CA . MET A 1 104 ? -0.516 -9.523 18.866 1.00 97.06 104 MET A CA 1
ATOM 856 C C . MET A 1 104 ? 0.497 -9.292 19.988 1.00 97.06 104 MET A C 1
ATOM 858 O O . MET A 1 104 ? 1.585 -8.771 19.750 1.00 97.06 104 MET A O 1
ATOM 862 N N . ASN A 1 105 ? 0.174 -9.746 21.197 1.00 96.00 105 ASN A N 1
ATOM 863 C CA . ASN A 1 105 ? 1.071 -9.655 22.353 1.00 96.00 105 ASN A CA 1
ATOM 864 C C . ASN A 1 105 ? 2.211 -10.687 22.333 1.00 96.00 105 ASN A C 1
ATOM 866 O O . ASN A 1 105 ? 3.220 -10.486 23.005 1.00 96.00 105 ASN A O 1
ATOM 870 N N . SER A 1 106 ? 2.064 -11.787 21.587 1.00 95.50 106 SER A N 1
ATOM 871 C CA . SER A 1 106 ? 3.068 -12.852 21.489 1.00 95.50 106 SER A CA 1
ATOM 872 C C . SER A 1 106 ? 3.402 -13.183 20.037 1.00 95.50 106 SER A C 1
ATOM 874 O O . SER A 1 106 ? 2.518 -13.318 19.188 1.00 95.50 106 SER A O 1
ATOM 876 N N . THR A 1 107 ? 4.690 -13.383 19.755 1.00 96.31 107 THR A N 1
ATOM 877 C CA . THR A 1 107 ? 5.174 -13.837 18.442 1.00 96.31 107 THR A CA 1
ATOM 878 C C . THR A 1 107 ? 4.753 -15.278 18.143 1.00 96.31 107 THR A C 1
ATOM 880 O O . THR A 1 107 ? 4.576 -15.645 16.980 1.00 96.31 107 THR A O 1
ATOM 883 N N . GLU A 1 108 ? 4.528 -16.095 19.174 1.00 95.25 108 GLU A N 1
ATOM 884 C CA . GLU A 1 108 ? 4.024 -17.461 19.026 1.00 95.25 108 GLU A CA 1
ATOM 885 C C . GLU A 1 108 ? 2.579 -17.474 18.531 1.00 95.25 108 GLU A C 1
ATOM 887 O O . GLU A 1 108 ? 2.260 -18.228 17.611 1.00 95.25 108 GLU A O 1
ATOM 892 N N . ASP A 1 109 ? 1.726 -16.595 19.068 1.00 95.38 109 ASP A N 1
ATOM 893 C CA . ASP A 1 109 ? 0.339 -16.440 18.617 1.00 95.38 109 ASP A CA 1
ATOM 894 C C . ASP A 1 109 ? 0.288 -16.016 17.142 1.00 95.38 109 ASP A C 1
ATOM 896 O O . ASP A 1 109 ? -0.514 -16.547 16.368 1.00 95.38 109 ASP A O 1
ATOM 900 N N . VAL A 1 110 ? 1.195 -15.125 16.718 1.00 96.62 110 VAL A N 1
ATOM 901 C CA . VAL A 1 110 ? 1.351 -14.746 15.304 1.00 96.62 110 VAL A CA 1
ATOM 902 C C . VAL A 1 110 ? 1.711 -15.967 14.459 1.00 96.62 110 VAL A C 1
ATOM 904 O O . VAL A 1 110 ? 1.036 -16.245 13.468 1.00 96.62 110 VAL A O 1
ATOM 907 N N . ARG A 1 111 ? 2.738 -16.737 14.848 1.00 96.50 111 ARG A N 1
ATOM 908 C CA . ARG A 1 111 ? 3.151 -17.951 14.118 1.00 96.50 111 ARG A CA 1
ATOM 909 C C . ARG A 1 111 ? 2.014 -18.972 14.037 1.00 96.50 111 ARG A C 1
ATOM 911 O O . ARG A 1 111 ? 1.773 -19.528 12.964 1.00 96.50 111 ARG A O 1
ATOM 918 N N . HIS A 1 112 ? 1.282 -19.180 15.129 1.00 95.62 112 HIS A N 1
ATOM 919 C CA . HIS A 1 112 ? 0.135 -20.084 15.183 1.00 95.62 112 HIS A CA 1
ATOM 920 C C . HIS A 1 112 ? -1.004 -19.635 14.264 1.00 95.62 112 HIS A C 1
ATOM 922 O O . HIS A 1 112 ? -1.530 -20.450 13.499 1.00 95.62 112 HIS A O 1
ATOM 928 N N . LEU A 1 113 ? -1.351 -18.345 14.271 1.00 96.19 113 LEU A N 1
ATOM 929 C CA . LEU A 1 113 ? -2.333 -17.781 13.347 1.00 96.19 113 LEU A CA 1
ATOM 930 C C . LEU A 1 113 ? -1.881 -17.958 11.893 1.00 96.19 113 LEU A C 1
ATOM 932 O O . LEU A 1 113 ? -2.632 -18.493 11.076 1.00 96.19 113 LEU A O 1
ATOM 936 N N . LEU A 1 114 ? -0.642 -17.595 11.561 1.00 96.94 114 LEU A N 1
ATOM 937 C CA . LEU A 1 114 ? -0.110 -17.750 10.204 1.00 96.94 114 LEU A CA 1
ATOM 938 C C . LEU A 1 114 ? -0.148 -19.206 9.738 1.00 96.94 114 LEU A C 1
ATOM 940 O O . LEU A 1 114 ? -0.576 -19.482 8.616 1.00 96.94 114 LEU A O 1
ATOM 944 N N . PHE A 1 115 ? 0.218 -20.146 10.609 1.00 95.88 115 PHE A N 1
ATOM 945 C CA . PHE A 1 115 ? 0.144 -21.570 10.308 1.00 95.88 115 PHE A CA 1
ATOM 946 C C . PHE A 1 115 ? -1.301 -22.034 10.079 1.00 95.88 115 PHE A C 1
ATOM 948 O O . PHE A 1 115 ? -1.587 -22.712 9.089 1.00 95.88 115 PHE A O 1
ATOM 955 N N . ARG A 1 116 ? -2.244 -21.617 10.935 1.00 95.38 116 ARG A N 1
ATOM 956 C CA . ARG A 1 116 ? -3.670 -21.976 10.831 1.00 95.38 116 ARG A CA 1
ATOM 957 C C . ARG A 1 116 ? -4.314 -21.454 9.546 1.00 95.38 116 ARG A C 1
ATOM 959 O O . ARG A 1 116 ? -5.182 -22.117 8.975 1.00 95.38 116 ARG A O 1
ATOM 966 N N . TYR A 1 117 ? -3.868 -20.296 9.067 1.00 96.31 117 TYR A N 1
ATOM 967 C CA . TYR A 1 117 ? -4.347 -19.663 7.838 1.00 96.31 117 TYR A CA 1
ATOM 968 C C . TYR A 1 117 ? -3.440 -19.902 6.618 1.00 96.31 117 TYR A C 1
ATOM 970 O O . TYR A 1 117 ? -3.724 -19.359 5.548 1.00 96.31 117 TYR A O 1
ATOM 978 N N . ARG A 1 118 ? -2.406 -20.756 6.709 1.00 95.62 118 ARG A N 1
ATOM 979 C CA . ARG A 1 118 ? -1.415 -20.963 5.630 1.00 95.62 118 ARG A CA 1
ATOM 980 C C . ARG A 1 118 ? -2.049 -21.316 4.285 1.00 95.62 118 ARG A C 1
ATOM 982 O O . ARG A 1 118 ? -1.665 -20.784 3.248 1.00 95.62 118 ARG A O 1
ATOM 989 N N . LEU A 1 119 ? -3.084 -22.157 4.316 1.00 95.00 119 LEU A N 1
ATOM 990 C CA . LEU A 1 119 ? -3.786 -22.623 3.120 1.00 95.00 119 LEU A CA 1
ATOM 991 C C . LEU A 1 119 ? -4.728 -21.567 2.522 1.00 95.00 119 LEU A C 1
ATOM 993 O O . LEU A 1 119 ? -5.030 -21.617 1.332 1.00 95.00 119 LEU A O 1
ATOM 997 N N . ALA A 1 120 ? -5.162 -20.577 3.309 1.00 94.31 120 ALA A N 1
ATOM 998 C CA . ALA A 1 120 ? -6.055 -19.518 2.834 1.00 94.31 120 ALA A CA 1
ATOM 999 C C . ALA A 1 120 ? -5.366 -18.558 1.843 1.00 94.31 120 ALA A C 1
ATOM 1001 O O . ALA A 1 120 ? -6.033 -17.812 1.115 1.00 94.31 120 ALA A O 1
ATOM 1002 N N . ASN A 1 121 ? -4.030 -18.593 1.779 1.00 91.62 121 ASN A N 1
ATOM 1003 C CA . ASN A 1 121 ? -3.238 -17.793 0.852 1.00 91.62 121 ASN A CA 1
ATOM 1004 C C . ASN A 1 121 ? -3.336 -18.263 -0.603 1.00 91.62 121 ASN A C 1
ATOM 1006 O O . ASN A 1 121 ? -3.172 -17.435 -1.503 1.00 91.62 121 ASN A O 1
ATOM 1010 N N . PHE A 1 122 ? -3.669 -19.533 -0.839 1.00 93.31 122 PHE A N 1
ATOM 1011 C CA . PHE A 1 122 ? -3.825 -20.099 -2.176 1.00 93.31 122 PHE A CA 1
ATOM 1012 C C . PHE A 1 122 ? -5.258 -19.910 -2.672 1.00 93.31 122 PHE A C 1
ATOM 1014 O O . PHE A 1 122 ? -6.213 -20.306 -2.004 1.00 93.31 122 PHE A O 1
ATOM 1021 N N . SER A 1 123 ? -5.433 -19.309 -3.853 1.00 89.06 123 SER A N 1
ATOM 1022 C CA . SER A 1 123 ? -6.762 -18.965 -4.383 1.00 89.06 123 SER A CA 1
ATOM 1023 C C . SER A 1 123 ? -7.698 -20.172 -4.510 1.00 89.06 123 SER A C 1
ATOM 1025 O O . SER A 1 123 ? -8.865 -20.046 -4.144 1.00 89.06 123 SER A O 1
ATOM 1027 N N . CYS A 1 124 ? -7.186 -21.327 -4.948 1.00 91.62 124 CYS A N 1
ATOM 1028 C CA . CYS A 1 124 ? -7.979 -22.547 -5.128 1.00 91.62 124 CYS A CA 1
ATOM 1029 C C . CYS A 1 124 ? -8.417 -23.150 -3.784 1.00 91.62 124 CYS A C 1
ATOM 1031 O O . CYS A 1 124 ? -9.599 -23.404 -3.566 1.00 91.62 124 CYS A O 1
ATOM 1033 N N . ILE A 1 125 ? -7.489 -23.287 -2.831 1.00 93.06 125 ILE A N 1
ATOM 1034 C CA . ILE A 1 125 ? -7.762 -23.904 -1.519 1.00 93.06 125 ILE A CA 1
ATOM 1035 C C . ILE A 1 125 ? -8.619 -22.987 -0.634 1.00 93.06 125 ILE A C 1
ATOM 1037 O O . ILE A 1 125 ? -9.377 -23.453 0.219 1.00 93.06 125 ILE A O 1
ATOM 1041 N N . ARG A 1 126 ? -8.587 -21.670 -0.878 1.00 90.38 126 ARG A N 1
ATOM 1042 C CA . ARG A 1 126 ? -9.414 -20.690 -0.162 1.00 90.38 126 ARG A CA 1
ATOM 1043 C C . ARG A 1 126 ? -10.911 -20.991 -0.271 1.00 90.38 126 ARG A C 1
ATOM 1045 O O . ARG A 1 126 ? -11.668 -20.640 0.635 1.00 90.38 126 ARG A O 1
ATOM 1052 N N . LEU A 1 127 ? -11.358 -21.650 -1.344 1.00 91.81 127 LEU A N 1
ATOM 1053 C CA . LEU A 1 127 ? -12.764 -22.026 -1.491 1.00 91.81 127 LEU A CA 1
ATOM 1054 C C . LEU A 1 127 ? -13.219 -23.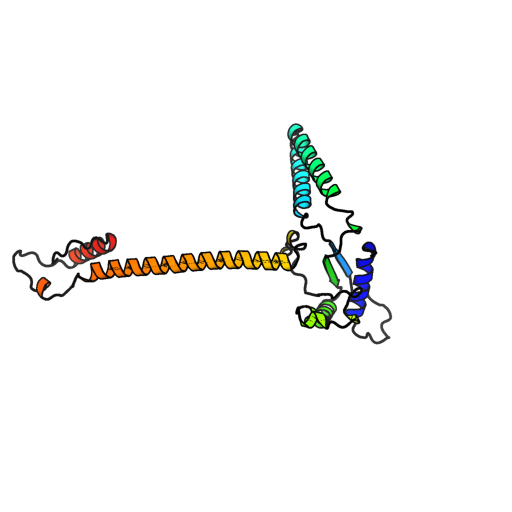010 -0.399 1.00 91.81 127 LEU A C 1
ATOM 1056 O O . LEU A 1 127 ? -14.346 -22.880 0.094 1.00 91.81 127 LEU A O 1
ATOM 1060 N N . CYS A 1 128 ? -12.305 -23.872 0.053 1.00 93.94 128 CYS A N 1
ATOM 1061 C CA . CYS A 1 128 ? -12.506 -24.928 1.045 1.00 93.94 128 CYS A CA 1
ATOM 1062 C C . CYS A 1 128 ? -12.166 -24.501 2.487 1.00 93.94 128 CYS A C 1
ATOM 1064 O O . CYS A 1 128 ? -12.043 -25.340 3.377 1.00 93.94 128 CYS A O 1
ATOM 1066 N N . GLN A 1 129 ? -12.013 -23.198 2.758 1.00 95.88 129 GLN A N 1
ATOM 1067 C CA . GLN A 1 129 ? -11.748 -22.700 4.112 1.00 95.88 129 GLN A CA 1
ATOM 1068 C C . GLN A 1 129 ? -12.882 -23.098 5.072 1.00 95.88 129 GLN A C 1
ATOM 1070 O O . GLN A 1 129 ? -14.050 -22.767 4.816 1.00 95.88 129 GLN A O 1
ATOM 1075 N N . LYS A 1 130 ? -12.533 -23.780 6.176 1.00 95.44 130 LYS A N 1
ATOM 1076 C CA . LYS A 1 130 ? -13.468 -24.189 7.242 1.00 95.44 130 LYS A CA 1
ATOM 1077 C C . LYS A 1 130 ? -14.282 -22.990 7.736 1.00 95.44 130 LYS A C 1
ATOM 1079 O O . LYS A 1 130 ? -13.734 -21.894 7.852 1.00 95.44 130 LYS A O 1
ATOM 1084 N N . ARG A 1 131 ? -15.568 -23.200 8.053 1.00 95.69 131 ARG A N 1
ATOM 1085 C CA . ARG A 1 131 ? -16.486 -22.134 8.510 1.00 95.69 131 ARG A CA 1
ATOM 1086 C C . ARG A 1 131 ? -15.950 -21.382 9.733 1.00 95.69 131 ARG A C 1
ATOM 1088 O O . ARG A 1 131 ? -16.037 -20.166 9.759 1.00 95.69 131 ARG A O 1
ATOM 1095 N N . THR A 1 132 ? -15.291 -22.081 10.655 1.00 95.25 132 THR A N 1
ATOM 1096 C CA . THR A 1 132 ? -14.647 -21.502 11.849 1.00 95.25 132 THR A CA 1
ATOM 1097 C C . THR A 1 132 ? -13.565 -20.468 11.521 1.00 95.25 132 THR A C 1
ATOM 1099 O O . THR A 1 132 ? -13.338 -19.536 12.280 1.00 95.25 132 THR A O 1
ATOM 1102 N N . ASN A 1 133 ? -12.883 -20.609 10.381 1.00 95.06 133 ASN A N 1
ATOM 1103 C CA . ASN A 1 133 ? -11.823 -19.690 9.959 1.00 95.06 133 ASN A CA 1
ATOM 1104 C C . ASN A 1 133 ? -12.368 -18.556 9.071 1.00 95.06 133 ASN A C 1
ATOM 1106 O O . ASN A 1 133 ? -11.579 -17.810 8.492 1.00 95.06 133 ASN A O 1
ATOM 1110 N N . ARG A 1 134 ? -13.690 -18.457 8.892 1.00 96.56 134 ARG A N 1
ATOM 1111 C CA . ARG A 1 134 ? -14.337 -17.375 8.146 1.00 96.56 134 ARG A CA 1
ATOM 1112 C C . ARG A 1 134 ? -14.807 -16.313 9.128 1.00 96.56 134 ARG A C 1
ATOM 1114 O O . ARG A 1 134 ? -15.362 -16.648 10.165 1.00 96.56 134 ARG A O 1
ATOM 1121 N N . PHE A 1 135 ? -14.613 -15.053 8.779 1.00 96.06 135 PHE A N 1
ATOM 1122 C CA . PHE A 1 135 ? -15.083 -13.921 9.567 1.00 96.06 135 PHE A CA 1
ATOM 1123 C C . PHE A 1 135 ? -16.367 -13.388 8.946 1.00 96.06 135 PHE A C 1
ATOM 1125 O O . PHE A 1 135 ? -16.371 -13.045 7.764 1.00 96.06 135 PHE A O 1
ATOM 1132 N N . GLN A 1 136 ? -17.466 -13.403 9.707 1.00 94.62 136 GLN A N 1
ATOM 1133 C CA . GLN A 1 136 ? -18.807 -13.043 9.220 1.00 94.62 136 GLN A CA 1
ATOM 1134 C C . GLN A 1 136 ? -19.180 -13.758 7.899 1.00 94.62 136 GLN A C 1
ATOM 1136 O O . GLN A 1 136 ? -19.696 -13.165 6.955 1.00 94.62 136 GLN A O 1
ATOM 1141 N N . GLY A 1 137 ? -18.821 -15.044 7.781 1.00 94.12 137 GLY A N 1
ATOM 1142 C CA . GLY A 1 137 ? -19.009 -15.845 6.561 1.00 94.12 137 GLY A CA 1
ATOM 1143 C C . GLY A 1 137 ? -18.003 -15.567 5.430 1.00 94.12 137 GLY A C 1
ATOM 1144 O O . GLY A 1 137 ? -17.861 -16.388 4.517 1.00 94.12 137 GLY A O 1
ATOM 1145 N N . GLY A 1 138 ? -17.243 -14.473 5.517 1.00 94.06 138 GLY A N 1
ATOM 1146 C CA . GLY A 1 138 ? -16.180 -14.087 4.597 1.00 94.06 138 GLY A CA 1
ATOM 1147 C C . GLY A 1 138 ? -14.890 -14.889 4.786 1.00 94.06 138 GLY A C 1
ATOM 1148 O O . GLY A 1 138 ? -14.458 -15.201 5.894 1.00 94.06 138 GLY A O 1
ATOM 1149 N N . ARG A 1 139 ? -14.241 -15.235 3.674 1.00 95.44 139 ARG A N 1
ATOM 1150 C CA . ARG A 1 139 ? -12.962 -15.962 3.663 1.00 95.44 139 ARG A CA 1
ATOM 1151 C C . ARG A 1 139 ? -11.807 -15.007 3.961 1.00 95.44 139 ARG A C 1
ATOM 1153 O O . ARG A 1 139 ? -11.515 -14.135 3.142 1.00 95.44 139 ARG A O 1
ATOM 1160 N N . LEU A 1 140 ? -11.128 -15.200 5.088 1.00 95.12 140 LEU A N 1
ATOM 1161 C CA . LEU A 1 140 ? -9.981 -14.380 5.479 1.00 95.12 140 LEU A CA 1
ATOM 1162 C C . LEU A 1 140 ? -8.668 -14.895 4.893 1.00 95.12 140 LEU A C 1
ATOM 1164 O O . LEU A 1 140 ? -8.424 -16.101 4.855 1.00 95.12 140 LEU A O 1
ATOM 1168 N N . ARG A 1 141 ? -7.800 -13.956 4.505 1.00 95.62 141 ARG A N 1
ATOM 1169 C CA . ARG A 1 141 ? -6.379 -14.196 4.238 1.00 95.62 141 ARG A CA 1
ATOM 1170 C C . ARG A 1 141 ? -5.575 -13.549 5.353 1.00 95.62 141 ARG A C 1
ATOM 1172 O O . ARG A 1 141 ? -5.717 -12.353 5.570 1.00 95.62 141 ARG A O 1
ATOM 1179 N N . VAL A 1 142 ? -4.725 -14.331 6.005 1.00 96.75 142 VAL A N 1
ATOM 1180 C CA . VAL A 1 142 ? -3.824 -13.842 7.051 1.00 96.75 142 VAL A CA 1
ATOM 1181 C C . VAL A 1 142 ? -2.395 -14.043 6.565 1.00 96.75 142 VAL A C 1
ATOM 1183 O O . VAL A 1 142 ? -2.039 -15.115 6.065 1.00 96.75 142 VAL A O 1
ATOM 1186 N N . ARG A 1 143 ? -1.599 -12.980 6.650 1.00 97.00 143 ARG A N 1
ATOM 1187 C CA . ARG A 1 143 ? -0.192 -12.932 6.245 1.00 97.00 143 ARG A CA 1
ATOM 1188 C C . ARG A 1 143 ? 0.573 -12.101 7.260 1.00 97.00 143 ARG A C 1
ATOM 1190 O O . ARG A 1 143 ? -0.026 -11.249 7.910 1.00 97.00 143 ARG A O 1
ATOM 1197 N N . ALA A 1 144 ? 1.874 -12.351 7.366 1.00 97.44 144 ALA A N 1
ATOM 1198 C CA . ALA A 1 144 ? 2.748 -11.451 8.095 1.00 97.44 144 ALA A CA 1
ATOM 1199 C C . ALA A 1 144 ? 2.657 -10.066 7.440 1.00 97.44 144 ALA A C 1
ATOM 1201 O O . ALA A 1 144 ? 2.681 -9.963 6.208 1.00 97.44 144 ALA A O 1
ATOM 1202 N N . ALA A 1 145 ? 2.470 -9.034 8.257 1.00 96.31 145 ALA A N 1
ATOM 1203 C CA . ALA A 1 145 ? 2.530 -7.667 7.773 1.00 96.31 145 ALA A CA 1
ATOM 1204 C C . ALA A 1 145 ? 3.982 -7.361 7.360 1.00 96.31 145 ALA A C 1
ATOM 1206 O O . ALA A 1 145 ? 4.898 -7.807 8.054 1.00 96.31 145 ALA A O 1
ATOM 1207 N N . PRO A 1 146 ? 4.203 -6.662 6.235 1.00 96.12 146 PRO A N 1
ATOM 1208 C CA . PRO A 1 146 ? 5.521 -6.119 5.928 1.00 96.12 146 PRO A CA 1
ATOM 1209 C C . PRO A 1 146 ? 5.861 -4.996 6.916 1.00 96.12 146 PRO A C 1
ATOM 1211 O O . PRO A 1 146 ? 4.995 -4.544 7.673 1.00 96.12 146 PRO A O 1
ATOM 1214 N N . GLU A 1 147 ? 7.107 -4.533 6.891 1.00 94.69 147 GLU A N 1
ATOM 1215 C CA . GLU A 1 147 ? 7.508 -3.387 7.700 1.00 94.69 147 GLU A CA 1
ATOM 1216 C C . GLU A 1 147 ? 6.687 -2.138 7.327 1.00 94.69 147 GLU A C 1
ATOM 1218 O O . GLU A 1 147 ? 6.285 -1.984 6.167 1.00 94.69 147 GLU A O 1
ATOM 1223 N N . PRO A 1 148 ? 6.409 -1.231 8.282 1.00 94.06 148 PRO A N 1
ATOM 1224 C CA . PRO A 1 148 ? 5.597 -0.043 8.017 1.00 94.06 148 PRO A CA 1
ATOM 1225 C C . PRO A 1 148 ? 6.145 0.851 6.897 1.00 94.06 148 PRO A C 1
ATOM 1227 O O . PRO A 1 148 ? 5.373 1.492 6.188 1.00 94.06 148 PRO A O 1
ATOM 1230 N N . THR A 1 149 ? 7.465 0.875 6.721 1.00 94.94 149 THR A N 1
ATOM 1231 C CA . THR A 1 149 ? 8.182 1.601 5.662 1.00 94.94 149 THR A CA 1
ATOM 1232 C C . THR A 1 149 ? 7.931 1.028 4.268 1.00 94.94 149 THR A C 1
ATOM 1234 O O . THR A 1 149 ? 7.875 1.782 3.299 1.00 94.94 149 THR A O 1
ATOM 1237 N N . ASP A 1 150 ? 7.700 -0.282 4.167 1.00 95.06 150 ASP A N 1
ATOM 1238 C CA . ASP A 1 150 ? 7.423 -0.978 2.905 1.00 95.06 150 ASP A CA 1
ATOM 1239 C C . ASP A 1 150 ? 5.940 -0.906 2.503 1.00 95.06 150 ASP A C 1
ATOM 1241 O O . ASP A 1 150 ? 5.538 -1.324 1.407 1.00 95.06 150 ASP A O 1
ATOM 1245 N N . LEU A 1 151 ? 5.082 -0.387 3.387 1.00 93.44 151 LEU A N 1
ATOM 1246 C CA . LEU A 1 151 ? 3.662 -0.221 3.113 1.00 93.44 151 LEU A CA 1
ATOM 1247 C C . LEU A 1 151 ? 3.417 0.983 2.203 1.00 93.44 151 LEU A C 1
ATOM 1249 O O . LEU A 1 151 ? 3.298 2.125 2.636 1.00 93.44 151 LEU A O 1
ATOM 1253 N N . ILE A 1 152 ? 3.210 0.700 0.918 1.00 92.88 152 ILE A N 1
ATOM 1254 C CA . ILE A 1 152 ? 2.676 1.687 -0.025 1.00 92.88 152 ILE A CA 1
ATOM 1255 C C . ILE A 1 152 ? 1.165 1.819 0.209 1.00 92.88 152 ILE A C 1
ATOM 1257 O O . ILE A 1 152 ? 0.368 1.019 -0.303 1.00 92.88 152 ILE A O 1
ATOM 1261 N N . TRP A 1 153 ? 0.775 2.800 1.022 1.00 90.00 153 TRP A N 1
ATOM 1262 C CA . TRP A 1 153 ? -0.609 3.041 1.442 1.00 90.00 153 TRP A CA 1
ATOM 1263 C C . TRP A 1 153 ? -1.548 3.320 0.265 1.00 90.00 153 TRP A C 1
ATOM 1265 O O . TRP A 1 153 ? -2.659 2.798 0.226 1.00 90.00 153 TRP A O 1
ATOM 1275 N N . GLU A 1 154 ? -1.076 4.022 -0.767 1.00 89.38 154 GLU A N 1
ATOM 1276 C CA . GLU A 1 154 ? -1.872 4.356 -1.955 1.00 89.38 154 GLU A CA 1
ATOM 1277 C C . GLU A 1 154 ? -2.316 3.119 -2.754 1.00 89.38 154 GLU A C 1
ATOM 1279 O O . GLU A 1 154 ? -3.314 3.161 -3.474 1.00 89.38 154 GLU A O 1
ATOM 1284 N N . ASN A 1 155 ? -1.597 2.001 -2.619 1.00 91.81 155 ASN A N 1
ATOM 1285 C CA . ASN A 1 155 ? -1.873 0.759 -3.343 1.00 91.81 155 ASN A CA 1
ATOM 1286 C C . ASN A 1 155 ? -2.719 -0.244 -2.539 1.00 91.81 155 ASN A C 1
ATOM 1288 O O . ASN A 1 155 ? -3.027 -1.339 -3.043 1.00 91.81 155 ASN A O 1
ATOM 1292 N N . GLN A 1 156 ? -3.097 0.084 -1.298 1.00 90.81 156 GLN A N 1
ATOM 1293 C CA . GLN A 1 156 ? -3.882 -0.820 -0.453 1.00 90.81 156 GLN A CA 1
ATOM 1294 C C . GLN A 1 156 ? -5.298 -1.019 -1.005 1.00 90.81 156 GLN A C 1
ATOM 1296 O O . GLN A 1 156 ? -5.740 -2.169 -1.097 1.00 90.81 156 GLN A O 1
ATOM 1301 N N . ASP A 1 157 ? -5.900 0.050 -1.530 1.00 89.62 157 ASP A N 1
ATOM 1302 C CA . ASP A 1 157 ? -7.252 0.064 -2.111 1.00 89.62 157 ASP A CA 1
ATOM 1303 C C . ASP A 1 157 ? -7.329 -0.582 -3.500 1.00 89.62 157 ASP A C 1
ATOM 1305 O O . ASP A 1 157 ? -8.397 -0.811 -4.065 1.00 89.62 157 ASP A O 1
ATOM 1309 N N . THR A 1 158 ? -6.181 -0.901 -4.103 1.00 91.06 158 THR A N 1
ATOM 1310 C CA . THR A 1 158 ? -6.161 -1.468 -5.453 1.00 91.06 158 THR A CA 1
ATOM 1311 C C . THR A 1 158 ? -6.659 -2.915 -5.435 1.00 91.06 158 THR A C 1
ATOM 1313 O O . THR A 1 158 ? -6.044 -3.806 -4.843 1.00 91.06 158 THR A O 1
ATOM 1316 N N . GLY A 1 159 ? -7.755 -3.191 -6.141 1.00 88.75 159 GLY A N 1
ATOM 1317 C CA . GLY A 1 159 ? -8.295 -4.543 -6.276 1.00 88.75 159 GLY A CA 1
ATOM 1318 C C . GLY A 1 159 ? -7.336 -5.514 -6.982 1.00 88.75 159 GLY A C 1
ATOM 1319 O O . GLY A 1 159 ? -6.449 -5.123 -7.741 1.00 88.75 159 GLY A O 1
ATOM 1320 N N . TRP A 1 160 ? -7.530 -6.824 -6.781 1.00 86.94 160 TRP A N 1
ATOM 1321 C CA . TRP A 1 160 ? -6.673 -7.852 -7.399 1.00 86.94 160 TRP A CA 1
ATOM 1322 C C . TRP A 1 160 ? -6.671 -7.795 -8.933 1.00 86.94 160 TRP A C 1
ATOM 1324 O O . TRP A 1 160 ? -5.615 -7.945 -9.540 1.00 86.94 160 TRP A O 1
ATOM 1334 N N . LYS A 1 161 ? -7.835 -7.547 -9.552 1.00 91.56 161 LYS A N 1
ATOM 1335 C CA . LYS A 1 161 ? -7.973 -7.459 -11.015 1.00 91.56 161 LYS A CA 1
ATOM 1336 C C . LYS A 1 161 ? -7.112 -6.339 -11.591 1.00 91.56 161 LYS A C 1
ATOM 1338 O O . LYS A 1 161 ? -6.366 -6.560 -12.532 1.00 91.56 161 LYS A O 1
ATOM 1343 N N . GLU A 1 162 ? -7.160 -5.162 -10.980 1.00 92.44 162 GLU A N 1
ATOM 1344 C CA . GLU A 1 162 ? -6.359 -4.023 -11.421 1.00 92.44 162 GLU A CA 1
ATOM 1345 C C . GLU A 1 162 ? -4.864 -4.259 -11.206 1.00 92.44 162 GLU A C 1
ATOM 1347 O O . GLU A 1 162 ? -4.071 -3.976 -12.099 1.00 92.44 162 GLU A O 1
ATOM 1352 N N . ARG A 1 163 ? -4.465 -4.843 -10.066 1.00 92.81 163 ARG A N 1
ATOM 1353 C CA . ARG A 1 163 ? -3.062 -5.237 -9.855 1.00 92.81 163 ARG A CA 1
ATOM 1354 C C . ARG A 1 163 ? -2.593 -6.229 -10.921 1.00 92.81 163 ARG A C 1
ATOM 1356 O O . ARG A 1 163 ? -1.465 -6.109 -11.386 1.00 92.81 163 ARG A O 1
ATOM 1363 N N . ALA A 1 164 ? -3.438 -7.186 -11.304 1.00 93.81 164 ALA A N 1
ATOM 1364 C CA . ALA A 1 164 ? -3.128 -8.138 -12.365 1.00 93.81 164 ALA A CA 1
ATOM 1365 C C . ALA A 1 164 ? -2.960 -7.428 -13.716 1.00 93.81 164 ALA A C 1
ATOM 1367 O O . ALA A 1 164 ? -1.925 -7.601 -14.344 1.00 93.81 164 ALA A O 1
ATOM 1368 N N . VAL A 1 165 ? -3.897 -6.554 -14.099 1.00 96.69 165 VAL A N 1
ATOM 1369 C CA . VAL A 1 165 ? -3.813 -5.764 -15.342 1.00 96.69 165 VAL A CA 1
ATOM 1370 C C . VAL A 1 165 ? -2.547 -4.908 -15.379 1.00 96.69 165 VAL A C 1
ATOM 1372 O O . VAL A 1 165 ? -1.817 -4.954 -16.363 1.00 96.69 165 VAL A O 1
ATOM 1375 N N . ARG A 1 166 ? -2.228 -4.181 -14.298 1.00 96.12 166 ARG A N 1
ATOM 1376 C CA . ARG A 1 166 ? -0.996 -3.377 -14.221 1.00 96.12 166 ARG A CA 1
ATOM 1377 C C . ARG A 1 166 ? 0.252 -4.238 -14.403 1.00 96.12 166 ARG A C 1
ATOM 1379 O O . ARG A 1 166 ? 1.134 -3.865 -15.167 1.00 96.12 166 ARG A O 1
ATOM 1386 N N . ARG A 1 167 ? 0.313 -5.400 -13.742 1.00 96.31 167 ARG A N 1
ATOM 1387 C CA . ARG A 1 167 ? 1.425 -6.350 -13.911 1.00 96.31 167 ARG A CA 1
ATOM 1388 C C . ARG A 1 167 ? 1.532 -6.846 -15.347 1.00 96.31 167 ARG A C 1
ATOM 1390 O O . ARG A 1 167 ? 2.636 -6.881 -15.868 1.00 96.31 167 ARG A O 1
ATOM 1397 N N . THR A 1 168 ? 0.413 -7.184 -15.983 1.00 98.00 168 THR A N 1
ATOM 1398 C CA . THR A 1 168 ? 0.391 -7.616 -17.384 1.00 98.00 168 THR A CA 1
ATOM 1399 C C . THR A 1 168 ? 0.890 -6.513 -18.313 1.00 98.00 168 THR A C 1
ATOM 1401 O O . THR A 1 168 ? 1.737 -6.787 -19.152 1.00 98.00 168 THR A O 1
ATOM 1404 N N . ILE A 1 169 ? 0.443 -5.267 -18.136 1.00 98.44 169 ILE A N 1
ATOM 1405 C CA . ILE A 1 169 ? 0.898 -4.133 -18.956 1.00 98.44 169 ILE A CA 1
ATOM 1406 C C . ILE A 1 169 ? 2.404 -3.908 -18.790 1.00 98.44 169 ILE A C 1
ATOM 1408 O O . ILE A 1 169 ? 3.118 -3.840 -19.785 1.00 98.44 169 ILE A O 1
ATOM 1412 N N . VAL A 1 170 ? 2.905 -3.833 -17.551 1.00 98.38 170 VAL A N 1
ATOM 1413 C CA . VAL A 1 170 ? 4.345 -3.639 -17.299 1.00 98.38 170 VAL A CA 1
ATOM 1414 C C . VAL A 1 170 ? 5.162 -4.802 -17.860 1.00 98.38 170 VAL A C 1
ATOM 1416 O O . VAL A 1 170 ? 6.211 -4.574 -18.452 1.00 98.38 170 VAL A O 1
ATOM 1419 N N . PHE A 1 171 ? 4.672 -6.035 -17.728 1.00 98.19 171 PHE A N 1
ATOM 1420 C CA . PHE A 1 171 ? 5.321 -7.211 -18.299 1.00 98.19 171 PHE A CA 1
ATOM 1421 C C . PHE A 1 171 ? 5.385 -7.156 -19.831 1.00 98.19 171 PHE A C 1
ATOM 1423 O O . PHE A 1 171 ? 6.437 -7.428 -20.399 1.00 98.19 171 PHE A O 1
ATOM 1430 N N . LEU A 1 172 ? 4.297 -6.763 -20.501 1.00 98.56 172 LEU A N 1
ATOM 1431 C CA . LEU A 1 172 ? 4.276 -6.601 -21.957 1.00 98.56 172 LEU A CA 1
ATOM 1432 C C . LEU A 1 172 ? 5.238 -5.502 -22.420 1.00 98.56 172 LEU A C 1
ATOM 1434 O O . LEU A 1 172 ? 5.983 -5.712 -23.369 1.00 98.56 172 LEU A O 1
ATOM 1438 N N . LEU A 1 173 ? 5.269 -4.358 -21.729 1.00 98.62 173 LEU A N 1
ATOM 1439 C CA . LEU A 1 173 ? 6.220 -3.282 -22.025 1.00 98.62 173 LEU A CA 1
ATOM 1440 C C . LEU A 1 173 ? 7.669 -3.745 -21.852 1.00 98.62 173 LEU A C 1
ATOM 1442 O O . LEU A 1 173 ? 8.504 -3.501 -22.719 1.00 98.62 173 LEU A O 1
ATOM 1446 N N . TRP A 1 174 ? 7.958 -4.451 -20.759 1.00 98.62 174 TRP A N 1
ATOM 1447 C CA . TRP A 1 174 ? 9.270 -5.044 -20.523 1.00 98.62 174 TRP A CA 1
ATOM 1448 C C . TRP A 1 174 ? 9.655 -6.027 -21.638 1.00 98.62 174 TRP A C 1
ATOM 1450 O O . TRP A 1 174 ? 10.769 -5.957 -22.152 1.00 98.62 174 TRP A O 1
ATOM 1460 N N . LEU A 1 175 ? 8.722 -6.877 -22.073 1.00 98.62 175 LEU A N 1
ATOM 1461 C CA . LEU A 1 175 ? 8.940 -7.823 -23.166 1.00 98.62 175 LEU A CA 1
ATOM 1462 C C . LEU A 1 175 ? 9.243 -7.109 -24.492 1.00 98.62 175 LEU A C 1
ATOM 1464 O O . LEU A 1 175 ? 10.177 -7.501 -25.183 1.00 98.62 175 LEU A O 1
ATOM 1468 N N . VAL A 1 176 ? 8.533 -6.022 -24.814 1.00 98.69 176 VAL A N 1
ATOM 1469 C CA . VAL A 1 176 ? 8.824 -5.198 -26.003 1.00 98.69 176 VAL A CA 1
ATOM 1470 C C . VAL A 1 176 ? 10.241 -4.624 -25.944 1.00 98.69 176 VAL A C 1
ATOM 1472 O O . VAL A 1 176 ? 10.971 -4.718 -26.928 1.00 98.69 176 VAL A O 1
ATOM 1475 N N . ILE A 1 177 ? 10.659 -4.081 -24.797 1.00 98.69 177 ILE A N 1
ATOM 1476 C CA . ILE A 1 177 ? 12.014 -3.532 -24.622 1.00 98.69 177 ILE A CA 1
ATOM 1477 C C . ILE A 1 177 ? 13.078 -4.620 -24.834 1.00 98.69 177 ILE A C 1
ATOM 1479 O O . ILE A 1 177 ? 14.065 -4.378 -25.527 1.00 98.69 177 ILE A O 1
ATOM 1483 N N . VAL A 1 178 ? 12.864 -5.823 -24.290 1.00 98.69 178 VAL A N 1
ATOM 1484 C CA . VAL A 1 178 ? 13.766 -6.973 -24.476 1.00 98.69 178 VAL A CA 1
ATOM 1485 C C . VAL A 1 178 ? 13.808 -7.434 -25.939 1.00 98.69 178 VAL A C 1
ATOM 1487 O O . VAL A 1 178 ? 14.877 -7.754 -26.452 1.00 98.69 178 VAL A O 1
ATOM 1490 N N . CYS A 1 179 ? 12.676 -7.441 -26.644 1.00 98.62 179 CYS A N 1
ATOM 1491 C CA . CYS A 1 179 ? 12.643 -7.780 -28.068 1.00 98.62 179 CYS A CA 1
A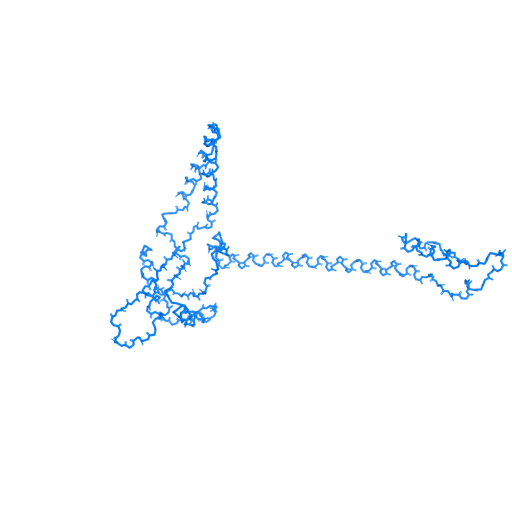TOM 1492 C C . CYS A 1 179 ? 13.398 -6.752 -28.920 1.00 98.62 179 CYS A C 1
ATOM 1494 O O . CYS A 1 179 ? 14.159 -7.142 -29.804 1.00 98.62 179 CYS A O 1
ATOM 1496 N N . ILE A 1 180 ? 13.228 -5.455 -28.643 1.00 98.75 180 ILE A N 1
ATOM 1497 C CA . ILE A 1 180 ? 13.947 -4.385 -29.349 1.00 98.75 180 ILE A CA 1
ATOM 1498 C C . ILE A 1 180 ? 15.451 -4.500 -29.094 1.00 98.75 180 ILE A C 1
ATOM 1500 O O . ILE A 1 180 ? 16.232 -4.442 -30.041 1.00 98.75 180 ILE A O 1
ATOM 1504 N N . SER A 1 181 ? 15.874 -4.703 -27.843 1.00 98.69 181 SER A N 1
ATOM 1505 C CA . SER A 1 181 ? 17.298 -4.838 -27.529 1.00 98.69 181 SER A CA 1
ATOM 1506 C C . SER A 1 181 ? 17.917 -6.070 -28.193 1.00 98.69 181 SER A C 1
ATOM 1508 O O . SER A 1 181 ? 18.994 -5.967 -28.777 1.00 98.69 181 SER A O 1
ATOM 1510 N N . ALA A 1 182 ? 17.216 -7.208 -28.201 1.00 98.56 182 ALA A N 1
ATOM 1511 C CA . ALA A 1 182 ? 17.652 -8.406 -28.915 1.00 98.56 182 ALA A CA 1
ATOM 1512 C C . ALA A 1 182 ? 17.754 -8.171 -30.432 1.00 98.56 182 ALA A C 1
ATOM 1514 O O . ALA A 1 182 ? 18.754 -8.548 -31.042 1.00 98.56 182 ALA A O 1
ATOM 1515 N N . ALA A 1 183 ? 16.762 -7.506 -31.033 1.00 98.56 183 ALA A N 1
ATOM 1516 C CA . ALA A 1 183 ? 16.774 -7.171 -32.455 1.00 98.56 183 ALA A CA 1
ATOM 1517 C C . ALA A 1 183 ? 17.958 -6.263 -32.815 1.00 98.56 183 ALA A C 1
ATOM 1519 O O . ALA A 1 183 ? 18.673 -6.550 -33.772 1.00 98.56 183 ALA A O 1
ATOM 1520 N N . LEU A 1 184 ? 18.222 -5.222 -32.018 1.00 98.50 184 LEU A N 1
ATOM 1521 C CA . LEU A 1 184 ? 19.371 -4.334 -32.217 1.00 98.50 184 LEU A CA 1
ATOM 1522 C C . LEU A 1 184 ? 20.700 -5.091 -32.131 1.00 98.50 184 LEU A C 1
ATOM 1524 O O . LEU A 1 184 ? 21.564 -4.891 -32.977 1.00 98.50 184 LEU A O 1
ATOM 1528 N N . ILE A 1 185 ? 20.859 -6.000 -31.164 1.00 98.25 185 ILE A N 1
ATOM 1529 C CA . ILE A 1 185 ? 22.068 -6.829 -31.046 1.00 98.25 185 ILE A CA 1
ATOM 1530 C C . ILE A 1 185 ? 22.251 -7.710 -32.287 1.00 98.25 185 ILE A C 1
ATOM 1532 O O . ILE A 1 185 ? 23.367 -7.828 -32.792 1.00 98.25 185 ILE A O 1
ATOM 1536 N N . ILE A 1 186 ? 21.177 -8.323 -32.790 1.00 98.25 186 ILE A N 1
ATOM 1537 C CA . ILE A 1 186 ? 21.234 -9.156 -33.997 1.00 98.25 186 ILE A CA 1
ATOM 1538 C C . ILE A 1 186 ? 21.618 -8.305 -35.211 1.00 98.25 186 ILE A C 1
ATOM 1540 O O . ILE A 1 186 ? 22.530 -8.682 -35.941 1.00 98.25 186 ILE A O 1
ATOM 1544 N N . LEU A 1 187 ? 20.986 -7.143 -35.397 1.00 97.88 187 LEU A N 1
ATOM 1545 C CA . LEU A 1 187 ? 21.301 -6.225 -36.495 1.00 97.88 187 LEU A CA 1
ATOM 1546 C C . LEU A 1 187 ? 22.758 -5.753 -36.442 1.00 97.88 187 LEU A C 1
ATOM 1548 O O . LEU A 1 187 ? 23.449 -5.790 -37.458 1.00 97.88 187 LEU A O 1
ATOM 1552 N N . LEU A 1 188 ? 23.252 -5.387 -35.256 1.00 97.19 188 LEU A N 1
ATOM 1553 C CA . LEU A 1 188 ? 24.649 -5.000 -35.056 1.00 97.19 188 LEU A CA 1
ATOM 1554 C C . LEU A 1 188 ? 25.611 -6.147 -35.371 1.00 97.19 188 LEU A C 1
ATOM 1556 O O . LEU A 1 188 ? 26.633 -5.920 -36.009 1.00 97.19 188 LEU A O 1
ATOM 1560 N N . ARG A 1 189 ? 25.288 -7.383 -34.971 1.00 96.44 189 ARG A N 1
ATOM 1561 C CA . ARG A 1 189 ? 26.110 -8.560 -35.294 1.00 96.44 189 ARG A CA 1
ATOM 1562 C C . ARG A 1 189 ? 26.142 -8.854 -36.787 1.00 96.44 189 ARG A C 1
ATOM 1564 O O . ARG A 1 189 ? 27.209 -9.161 -37.306 1.00 96.44 189 ARG A O 1
ATOM 1571 N N . LEU A 1 190 ? 25.002 -8.756 -37.467 1.00 95.62 190 LEU A N 1
ATOM 1572 C CA . LEU A 1 190 ? 24.930 -8.943 -38.917 1.00 95.62 190 LEU A CA 1
ATOM 1573 C C . LEU A 1 190 ? 25.770 -7.889 -39.644 1.00 95.62 190 LEU A C 1
ATOM 1575 O O . LEU A 1 190 ? 26.552 -8.234 -40.527 1.00 95.62 190 LEU A O 1
ATOM 1579 N N . HIS A 1 191 ? 25.670 -6.627 -39.223 1.00 93.94 191 HIS A N 1
ATOM 1580 C CA . HIS A 1 191 ? 26.463 -5.547 -39.798 1.00 93.94 191 HIS A CA 1
ATOM 1581 C C . HIS A 1 191 ? 27.964 -5.722 -39.523 1.00 93.94 191 HIS A C 1
ATOM 1583 O O . HIS A 1 191 ? 28.771 -5.628 -40.441 1.00 93.94 191 HIS A O 1
ATOM 1589 N N . ALA A 1 192 ? 28.341 -6.073 -38.290 1.00 90.69 192 ALA A N 1
ATOM 1590 C CA . ALA A 1 192 ? 29.731 -6.345 -37.927 1.00 90.69 192 ALA A CA 1
ATOM 1591 C C . ALA A 1 192 ? 30.324 -7.517 -38.726 1.00 90.69 192 ALA A C 1
ATOM 1593 O O . ALA A 1 192 ? 31.459 -7.425 -39.184 1.00 90.69 192 ALA A O 1
ATOM 1594 N N . HIS A 1 193 ? 29.555 -8.590 -38.946 1.00 87.19 193 HIS A N 1
ATOM 1595 C CA . HIS A 1 193 ? 29.991 -9.722 -39.765 1.00 87.19 193 HIS A CA 1
ATOM 1596 C C . HIS A 1 193 ? 30.218 -9.313 -41.226 1.00 87.19 193 HIS A C 1
ATOM 1598 O O . HIS A 1 193 ? 31.207 -9.722 -41.828 1.00 87.19 193 HIS A O 1
ATOM 1604 N N . GLN A 1 194 ? 29.331 -8.492 -41.797 1.00 87.88 194 GLN A N 1
ATOM 1605 C CA . GLN A 1 194 ? 29.497 -7.979 -43.159 1.00 87.88 194 GLN A CA 1
ATOM 1606 C C . GLN A 1 194 ? 30.760 -7.112 -43.283 1.00 87.88 194 GLN A C 1
ATOM 1608 O O . GLN A 1 194 ? 31.565 -7.320 -44.194 1.00 87.88 194 GLN A O 1
ATOM 1613 N N . SER A 1 195 ? 30.986 -6.203 -42.331 1.00 83.25 195 SER A N 1
ATOM 1614 C CA . SER A 1 195 ? 32.206 -5.390 -42.291 1.00 83.25 195 SER A CA 1
ATOM 1615 C C . SER A 1 195 ? 33.458 -6.255 -42.137 1.00 83.25 195 SER A C 1
ATOM 1617 O O . SER A 1 195 ? 34.447 -6.033 -42.830 1.00 83.25 195 SER A O 1
ATOM 1619 N N . GLN A 1 196 ? 33.411 -7.295 -41.301 1.00 78.81 196 GLN A N 1
ATOM 1620 C CA . GLN A 1 196 ? 34.535 -8.209 -41.128 1.00 78.81 196 GLN A CA 1
ATOM 1621 C C . GLN A 1 196 ? 34.819 -9.028 -42.394 1.00 78.81 196 GLN A C 1
ATOM 1623 O O . GLN A 1 196 ? 35.986 -9.204 -42.732 1.00 78.81 196 GLN A O 1
ATOM 1628 N N . SER A 1 197 ? 33.791 -9.471 -43.132 1.00 76.00 197 SER A N 1
ATOM 1629 C CA . SER A 1 197 ? 33.995 -10.175 -44.406 1.00 76.00 197 SER A CA 1
ATOM 1630 C C . SER A 1 197 ? 34.670 -9.301 -45.468 1.00 76.00 197 SER A C 1
ATOM 1632 O O . SER A 1 197 ? 35.528 -9.794 -46.198 1.00 76.00 197 SER A O 1
ATOM 1634 N N . ASN A 1 198 ? 34.362 -7.999 -45.501 1.00 68.06 198 ASN A N 1
ATOM 1635 C CA . ASN A 1 198 ? 35.014 -7.055 -46.413 1.00 68.06 198 ASN A CA 1
ATOM 1636 C C . ASN A 1 198 ? 36.495 -6.845 -46.050 1.00 68.06 198 ASN A C 1
ATOM 1638 O O . ASN A 1 198 ? 37.342 -6.811 -46.938 1.00 68.06 198 ASN A O 1
ATOM 1642 N N . VAL A 1 199 ? 36.820 -6.784 -44.752 1.00 63.94 199 VAL A N 1
ATOM 1643 C CA . VAL A 1 199 ? 38.200 -6.611 -44.258 1.00 63.94 199 VAL A CA 1
ATOM 1644 C C . VAL A 1 199 ? 39.020 -7.906 -44.369 1.00 63.94 199 VAL A C 1
ATOM 1646 O O . VAL A 1 199 ? 40.219 -7.862 -44.626 1.00 63.94 199 VAL A O 1
ATOM 1649 N N . SER A 1 200 ? 38.399 -9.084 -44.243 1.00 55.12 200 SER A N 1
ATOM 1650 C CA . SER A 1 200 ? 39.096 -10.384 -44.296 1.00 55.12 200 SER A CA 1
ATOM 1651 C C . SER A 1 200 ? 39.652 -10.782 -45.672 1.00 55.12 200 SER A C 1
ATOM 1653 O O . SER A 1 200 ? 40.302 -11.820 -45.787 1.00 55.12 200 SER A O 1
ATOM 1655 N N . ASN A 1 201 ? 39.449 -9.961 -46.708 1.00 54.56 201 ASN A N 1
ATOM 1656 C CA . ASN A 1 201 ? 40.161 -10.110 -47.980 1.00 54.56 201 ASN A CA 1
ATOM 1657 C C . ASN A 1 201 ? 41.610 -9.594 -47.921 1.00 54.56 201 ASN A C 1
ATOM 1659 O O . ASN A 1 201 ? 42.376 -9.844 -48.852 1.00 54.56 201 ASN A O 1
ATOM 1663 N N . ILE A 1 202 ? 42.019 -8.947 -46.824 1.00 54.75 202 ILE A N 1
ATOM 1664 C CA . ILE A 1 202 ? 43.423 -8.643 -46.539 1.00 54.75 202 ILE A CA 1
ATOM 1665 C C . ILE A 1 202 ? 44.107 -9.944 -46.100 1.00 54.75 202 ILE A C 1
ATOM 1667 O O . ILE A 1 202 ? 44.100 -10.328 -44.929 1.00 54.75 202 ILE A O 1
ATOM 1671 N N . LYS A 1 203 ? 44.675 -10.669 -47.066 1.00 52.00 203 LYS A N 1
ATOM 1672 C CA . LYS A 1 203 ? 45.506 -11.845 -46.797 1.00 52.00 203 LYS A CA 1
ATOM 1673 C C . LYS A 1 203 ? 46.916 -11.397 -46.414 1.00 52.00 203 LYS A C 1
ATOM 1675 O O . LYS A 1 203 ? 47.770 -11.257 -47.287 1.00 52.00 203 LYS A O 1
ATOM 1680 N N . LEU A 1 204 ? 47.171 -11.234 -45.116 1.00 50.69 204 LEU A N 1
ATOM 1681 C CA . LEU A 1 204 ? 48.544 -11.279 -44.603 1.00 50.69 204 LEU A CA 1
ATOM 1682 C C . LEU A 1 204 ? 49.134 -12.653 -44.958 1.00 50.69 204 LEU A C 1
ATOM 1684 O O . LEU A 1 204 ? 48.575 -13.679 -44.567 1.00 50.69 204 LEU A O 1
ATOM 1688 N N . GLY A 1 205 ? 50.209 -12.680 -45.743 1.00 49.88 205 GLY A N 1
ATOM 1689 C CA . GLY A 1 205 ? 50.884 -13.917 -46.133 1.00 49.88 205 GLY A CA 1
ATOM 1690 C C . GLY A 1 205 ? 50.385 -14.591 -47.416 1.00 49.88 205 GLY A C 1
ATOM 1691 O O . GLY A 1 205 ? 50.635 -15.779 -47.630 1.00 49.88 205 GLY A O 1
ATOM 1692 N N . SER A 1 206 ? 49.625 -13.901 -48.281 1.00 58.31 206 SER A N 1
ATOM 1693 C CA . SER A 1 206 ? 49.415 -14.455 -49.625 1.00 58.31 206 SER A CA 1
ATOM 1694 C C . SER A 1 206 ? 50.733 -14.396 -50.396 1.00 58.31 206 SER A C 1
ATOM 1696 O O . SER A 1 206 ? 51.356 -13.340 -50.458 1.00 58.31 206 SER A O 1
ATOM 1698 N N . GLY A 1 207 ? 51.137 -15.499 -51.034 1.00 57.53 207 GLY A N 1
ATOM 1699 C CA . GLY A 1 207 ? 52.370 -15.554 -51.831 1.00 57.53 207 GLY A CA 1
ATOM 1700 C C . GLY A 1 207 ? 52.450 -14.527 -52.970 1.00 57.53 207 GLY A C 1
ATOM 1701 O O . GLY A 1 207 ? 53.509 -14.380 -53.557 1.00 57.53 207 GLY A O 1
ATOM 1702 N N . ALA A 1 208 ? 51.359 -13.812 -53.277 1.00 57.06 208 ALA A N 1
ATOM 1703 C CA . ALA A 1 208 ? 51.339 -12.687 -54.210 1.00 57.06 208 ALA A CA 1
ATOM 1704 C C . ALA A 1 208 ? 51.789 -11.348 -53.584 1.00 57.06 208 ALA A C 1
ATOM 1706 O O . ALA A 1 208 ? 52.338 -10.528 -54.306 1.00 57.06 208 ALA A O 1
ATOM 1707 N N . CYS A 1 209 ? 51.587 -11.132 -52.275 1.00 56.69 209 CYS A N 1
ATOM 1708 C CA . CYS A 1 209 ? 52.126 -9.969 -51.547 1.00 56.69 209 CYS A CA 1
ATOM 1709 C C . CYS A 1 209 ? 53.448 -10.290 -50.821 1.00 56.69 209 CYS A C 1
ATOM 1711 O O . CYS A 1 209 ? 54.263 -9.396 -50.631 1.00 56.69 209 CYS A O 1
ATOM 1713 N N . ASP A 1 210 ? 53.684 -11.554 -50.447 1.00 57.22 210 ASP A N 1
ATOM 1714 C CA . ASP A 1 210 ? 54.948 -12.011 -49.839 1.00 57.22 210 ASP A CA 1
ATOM 1715 C C . ASP A 1 210 ? 56.051 -12.278 -50.875 1.00 57.22 210 ASP A C 1
ATOM 1717 O O . ASP A 1 210 ? 57.229 -12.383 -50.524 1.00 57.22 210 ASP A O 1
ATOM 1721 N N . ALA A 1 211 ? 55.697 -12.399 -52.160 1.00 55.41 211 ALA A N 1
ATOM 1722 C CA . ALA A 1 211 ? 56.670 -12.373 -53.243 1.00 55.41 211 ALA A CA 1
ATOM 1723 C C . ALA A 1 211 ? 57.146 -10.931 -53.404 1.00 55.41 211 ALA A C 1
ATOM 1725 O O . ALA A 1 211 ? 56.688 -10.237 -54.303 1.00 55.41 211 ALA A O 1
ATOM 1726 N N . GLY A 1 212 ? 58.012 -10.476 -52.493 1.00 48.88 212 GLY A N 1
ATOM 1727 C CA . GLY A 1 212 ? 58.563 -9.128 -52.485 1.00 48.88 212 GLY A CA 1
ATOM 1728 C C . GLY A 1 212 ? 58.954 -8.699 -53.894 1.00 48.88 212 GLY A C 1
ATOM 1729 O O . GLY A 1 212 ? 59.969 -9.145 -54.435 1.00 48.88 212 GLY A O 1
ATOM 1730 N N . THR A 1 213 ? 58.132 -7.854 -54.516 1.00 48.22 213 THR A N 1
ATOM 1731 C CA . THR A 1 213 ? 58.492 -7.208 -55.769 1.00 48.22 213 THR A CA 1
ATOM 1732 C C . THR A 1 213 ? 59.549 -6.175 -55.424 1.00 48.22 213 THR A C 1
ATOM 1734 O O . THR A 1 213 ? 59.272 -5.053 -55.012 1.00 48.22 213 THR A O 1
ATOM 1737 N N . HIS A 1 214 ? 60.785 -6.650 -55.527 1.00 48.16 214 HIS A N 1
ATOM 1738 C CA . HIS A 1 214 ? 62.052 -5.944 -55.530 1.00 48.16 214 HIS A CA 1
ATOM 1739 C C . HIS A 1 214 ? 62.068 -4.766 -56.525 1.00 48.16 214 HIS A C 1
ATOM 1741 O O . HIS A 1 214 ? 62.712 -4.863 -57.565 1.00 48.16 214 HIS A O 1
ATOM 1747 N N . GLU A 1 215 ? 61.432 -3.634 -56.215 1.00 51.78 215 GLU A N 1
ATOM 1748 C CA . GLU A 1 215 ? 61.696 -2.393 -56.970 1.00 51.78 215 GLU A CA 1
ATOM 1749 C C . GLU A 1 215 ? 62.048 -1.160 -56.126 1.00 51.78 215 GLU A C 1
ATOM 1751 O O . GLU A 1 215 ? 62.546 -0.180 -56.677 1.00 51.78 215 GLU A O 1
ATOM 1756 N N . SER A 1 216 ? 61.981 -1.214 -54.792 1.00 56.06 216 SER A N 1
ATOM 1757 C CA . SER A 1 216 ? 62.577 -0.169 -53.945 1.00 56.06 216 SER A CA 1
ATOM 1758 C C . SER A 1 216 ? 63.222 -0.748 -52.688 1.00 56.06 216 SER A C 1
ATOM 1760 O O . SER A 1 216 ? 62.607 -1.494 -51.938 1.00 56.06 216 SER A O 1
ATOM 1762 N N . SER A 1 217 ? 64.485 -0.398 -52.457 1.00 55.19 217 SER A N 1
ATOM 1763 C CA . SER A 1 217 ? 65.401 -0.916 -51.430 1.00 55.19 217 SER A CA 1
ATOM 1764 C C . SER A 1 217 ? 65.071 -0.529 -49.977 1.00 55.19 217 SER A C 1
ATOM 1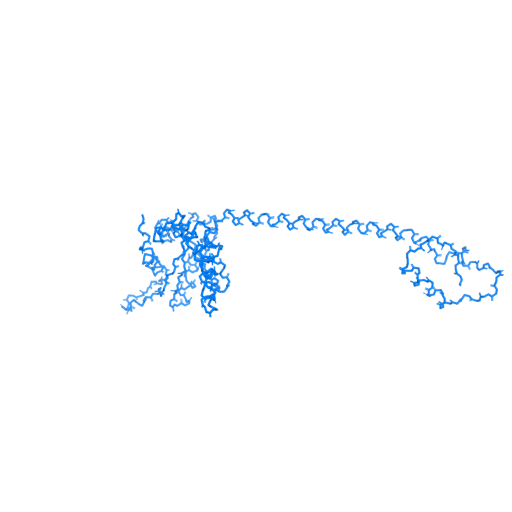766 O O . SER A 1 217 ? 65.982 -0.351 -49.167 1.00 55.19 217 SER A O 1
ATOM 1768 N N . THR A 1 218 ? 63.804 -0.342 -49.629 1.00 57.41 218 THR A N 1
ATOM 1769 C CA . THR A 1 218 ? 63.375 -0.008 -48.267 1.00 57.41 218 THR A CA 1
ATOM 1770 C C . THR A 1 218 ? 62.989 -1.288 -47.521 1.00 57.41 218 THR A C 1
ATOM 1772 O O . THR A 1 218 ? 62.071 -1.978 -47.958 1.00 57.41 218 THR A O 1
ATOM 1775 N N . PRO A 1 219 ? 63.686 -1.653 -46.428 1.00 59.28 219 PRO A N 1
ATOM 1776 C CA . PRO A 1 219 ? 63.338 -2.832 -45.644 1.00 59.28 219 PRO A CA 1
ATOM 1777 C C . PRO A 1 219 ? 61.971 -2.632 -44.981 1.00 59.28 219 PRO A C 1
ATOM 1779 O O . PRO A 1 219 ? 61.750 -1.593 -44.364 1.00 59.28 219 PRO A O 1
ATOM 1782 N N . CYS A 1 220 ? 61.099 -3.640 -45.078 1.00 60.59 220 CYS A N 1
ATOM 1783 C CA . CYS A 1 220 ? 59.849 -3.750 -44.322 1.00 60.59 220 CYS A CA 1
ATOM 1784 C C . CYS A 1 220 ? 60.081 -3.391 -42.852 1.00 60.59 220 CYS A C 1
ATOM 1786 O O . CYS A 1 220 ? 60.672 -4.175 -42.098 1.00 60.59 220 CYS A O 1
ATOM 1788 N N . ASN A 1 221 ? 59.652 -2.207 -42.422 1.00 66.19 221 ASN A N 1
ATOM 1789 C CA . ASN A 1 221 ? 59.797 -1.814 -41.032 1.00 66.19 221 ASN A CA 1
ATOM 1790 C C . ASN A 1 221 ? 58.574 -2.309 -40.259 1.00 66.19 221 ASN A C 1
ATOM 1792 O O . ASN A 1 221 ? 57.496 -1.719 -40.310 1.00 66.19 221 ASN A O 1
ATOM 1796 N N . SER A 1 222 ? 58.752 -3.381 -39.485 1.00 65.12 222 SER A N 1
ATOM 1797 C CA . SER A 1 222 ? 57.680 -3.990 -38.688 1.00 65.12 222 SER A CA 1
ATOM 1798 C C . SER A 1 222 ? 56.970 -3.003 -37.749 1.00 65.12 222 SER A C 1
ATOM 1800 O O . SER A 1 222 ? 55.816 -3.223 -37.383 1.00 65.12 222 SER A O 1
ATOM 1802 N N . MET A 1 223 ? 57.642 -1.916 -37.348 1.00 66.69 223 MET A N 1
ATOM 1803 C CA . MET A 1 223 ? 57.039 -0.851 -36.539 1.00 66.69 223 MET A CA 1
ATOM 1804 C C . MET A 1 223 ? 56.083 0.041 -37.338 1.00 66.69 223 MET A C 1
ATOM 1806 O O . MET A 1 223 ? 55.026 0.391 -36.814 1.00 66.69 223 MET A O 1
ATOM 1810 N N . GLU A 1 224 ? 56.403 0.373 -38.591 1.00 67.75 224 GLU A N 1
ATOM 1811 C CA . GLU A 1 224 ? 55.494 1.145 -39.452 1.00 67.75 224 GLU A CA 1
ATOM 1812 C C . GLU A 1 224 ? 54.258 0.320 -39.814 1.00 67.75 224 GLU A C 1
ATOM 1814 O O . GLU A 1 224 ? 53.132 0.822 -39.752 1.00 67.75 224 GLU A O 1
ATOM 1819 N N . MET A 1 225 ? 54.440 -0.981 -40.056 1.00 66.44 225 MET A N 1
ATOM 1820 C CA . MET A 1 225 ? 53.330 -1.894 -40.324 1.00 66.44 225 MET A CA 1
ATOM 1821 C C . MET A 1 225 ? 52.375 -1.998 -39.122 1.00 66.44 225 MET A C 1
ATOM 1823 O O . MET A 1 225 ? 51.156 -1.970 -39.295 1.00 66.44 225 MET A O 1
ATOM 1827 N N . LEU A 1 226 ? 52.893 -1.994 -37.887 1.00 67.81 226 LEU A N 1
ATOM 1828 C CA . LEU A 1 226 ? 52.068 -1.936 -36.672 1.00 67.81 226 LEU A CA 1
ATOM 1829 C C . LEU A 1 226 ? 51.279 -0.623 -36.543 1.00 67.81 226 LEU A C 1
ATOM 1831 O O . LEU A 1 226 ? 50.126 -0.661 -36.108 1.00 67.81 226 LEU A O 1
ATOM 1835 N N . SER A 1 227 ? 51.856 0.526 -36.919 1.00 69.88 227 SER A N 1
ATOM 1836 C CA . SER A 1 227 ? 51.119 1.801 -36.913 1.00 69.88 227 SER A CA 1
ATOM 1837 C C . SER A 1 227 ? 50.028 1.850 -37.978 1.00 69.88 227 SER A C 1
ATOM 1839 O O . SER A 1 227 ? 48.901 2.215 -37.657 1.00 69.88 227 SER A O 1
ATOM 1841 N N . VAL A 1 228 ? 50.305 1.380 -39.196 1.00 66.94 228 VAL A N 1
ATOM 1842 C CA . VAL A 1 228 ? 49.306 1.314 -40.274 1.00 66.94 228 VAL A CA 1
ATOM 1843 C C . VAL A 1 228 ? 48.184 0.338 -39.913 1.00 66.94 228 VAL A C 1
ATOM 1845 O O . VAL A 1 228 ? 47.010 0.662 -40.071 1.00 66.94 228 VAL A O 1
ATOM 1848 N N . SER A 1 229 ? 48.522 -0.814 -39.321 1.00 67.38 229 SER A N 1
ATOM 1849 C CA . SER A 1 229 ? 47.542 -1.781 -38.802 1.00 67.38 229 SER A CA 1
ATOM 1850 C C . SER A 1 229 ? 46.630 -1.160 -37.744 1.00 67.38 229 SER A C 1
ATOM 1852 O O . SER A 1 229 ? 45.422 -1.398 -37.733 1.00 67.38 229 SER A O 1
ATOM 1854 N N . ARG A 1 230 ? 47.205 -0.359 -36.838 1.00 70.12 230 ARG A N 1
ATOM 1855 C CA . ARG A 1 230 ? 46.467 0.336 -35.781 1.00 70.12 230 ARG A CA 1
ATOM 1856 C C . ARG A 1 230 ? 45.547 1.409 -36.355 1.00 70.12 230 ARG A C 1
ATOM 1858 O O . ARG A 1 230 ? 44.388 1.460 -35.952 1.00 70.12 230 ARG A O 1
ATOM 1865 N N . ASP A 1 231 ? 46.035 2.220 -37.285 1.00 66.56 231 ASP A N 1
ATOM 1866 C CA . ASP A 1 231 ? 45.262 3.300 -37.900 1.00 66.56 231 ASP A CA 1
ATOM 1867 C C . ASP A 1 231 ? 44.145 2.749 -38.797 1.00 66.56 231 ASP A C 1
ATOM 1869 O O . ASP A 1 231 ? 43.016 3.239 -38.753 1.00 66.56 231 ASP A O 1
ATOM 1873 N N . MET A 1 232 ? 44.394 1.656 -39.525 1.00 66.12 232 MET A N 1
ATOM 1874 C CA . MET A 1 232 ? 43.353 0.926 -40.256 1.00 66.12 232 MET A CA 1
ATOM 1875 C C . MET A 1 232 ? 42.313 0.307 -39.315 1.00 66.12 232 MET A C 1
ATOM 1877 O O . MET A 1 232 ? 41.115 0.401 -39.585 1.00 66.12 232 MET A O 1
ATOM 1881 N N . ALA A 1 233 ? 42.736 -0.277 -38.189 1.00 62.72 233 ALA A N 1
ATOM 1882 C CA . ALA A 1 233 ? 41.814 -0.803 -37.182 1.00 62.72 233 ALA A CA 1
ATOM 1883 C C . ALA A 1 233 ? 40.971 0.299 -36.517 1.00 62.72 233 ALA A C 1
ATOM 1885 O O . ALA A 1 233 ? 39.843 0.039 -36.103 1.00 62.72 233 ALA A O 1
ATOM 1886 N N . GLN A 1 234 ? 41.499 1.522 -36.410 1.00 64.38 234 GLN A N 1
ATOM 1887 C CA . GLN A 1 234 ? 40.768 2.670 -35.872 1.00 64.38 234 GLN A CA 1
ATOM 1888 C C . GLN A 1 234 ? 39.797 3.278 -36.889 1.00 64.38 234 GLN A C 1
ATOM 1890 O O . GLN A 1 234 ? 38.701 3.683 -36.502 1.00 64.38 234 GLN A O 1
ATOM 1895 N N . ASN A 1 235 ? 40.166 3.306 -38.172 1.00 67.88 235 ASN A N 1
ATOM 1896 C CA . ASN A 1 235 ? 39.411 4.027 -39.198 1.00 67.88 235 ASN A CA 1
ATOM 1897 C C . ASN A 1 235 ? 38.499 3.138 -40.061 1.00 67.88 235 ASN A C 1
ATOM 1899 O O . ASN A 1 235 ? 37.651 3.673 -40.768 1.00 67.88 235 ASN A O 1
ATOM 1903 N N . PHE A 1 236 ? 38.624 1.804 -40.000 1.00 56.72 236 PHE A N 1
ATOM 1904 C CA . PHE A 1 236 ? 37.815 0.830 -40.760 1.00 56.72 236 PHE A CA 1
ATOM 1905 C C . PHE A 1 236 ? 37.723 1.099 -42.280 1.00 56.72 236 PHE A C 1
ATOM 1907 O O . PHE A 1 236 ? 36.808 0.618 -42.948 1.00 56.72 236 PHE A O 1
ATOM 1914 N N . THR A 1 237 ? 38.665 1.844 -42.858 1.00 57.22 237 THR A N 1
ATOM 1915 C CA . THR A 1 237 ? 38.723 2.119 -44.297 1.00 57.22 237 THR A CA 1
ATOM 1916 C C . THR A 1 237 ? 39.472 0.985 -44.993 1.00 57.22 237 THR A C 1
ATOM 1918 O O . THR A 1 237 ? 40.698 0.992 -45.056 1.00 57.22 237 THR A O 1
ATOM 1921 N N . ALA A 1 238 ? 38.735 -0.018 -45.474 1.00 50.75 238 ALA A N 1
ATOM 1922 C CA . ALA A 1 238 ? 39.281 -1.228 -46.100 1.00 50.75 238 ALA A CA 1
ATOM 1923 C C . ALA A 1 238 ? 39.549 -1.096 -47.614 1.00 50.75 238 ALA A C 1
ATOM 1925 O O . ALA A 1 238 ? 39.834 -2.095 -48.268 1.00 50.75 238 ALA A O 1
ATOM 1926 N N . ASP A 1 239 ? 39.445 0.107 -48.182 1.00 52.72 239 ASP A N 1
ATOM 1927 C CA . ASP A 1 239 ? 39.411 0.280 -49.642 1.00 52.72 239 ASP A CA 1
ATOM 1928 C C . ASP A 1 239 ? 40.797 0.314 -50.317 1.00 52.72 239 ASP A C 1
ATOM 1930 O O . ASP A 1 239 ? 40.873 0.347 -51.543 1.00 52.72 239 ASP A O 1
ATOM 1934 N N . ALA A 1 240 ? 41.896 0.251 -49.560 1.00 52.06 240 ALA A N 1
ATOM 1935 C CA . ALA A 1 240 ? 43.251 0.191 -50.113 1.00 52.06 240 ALA A CA 1
ATOM 1936 C C . ALA A 1 240 ? 43.861 -1.207 -49.919 1.00 52.06 240 ALA A C 1
ATOM 1938 O O . ALA A 1 240 ? 44.499 -1.495 -48.907 1.00 52.06 240 ALA A O 1
ATOM 1939 N N . LEU A 1 241 ? 43.659 -2.078 -50.911 1.00 51.38 241 LEU A N 1
ATOM 1940 C CA . LEU A 1 241 ? 44.332 -3.377 -51.071 1.00 51.38 241 LEU A CA 1
ATOM 1941 C C . LEU A 1 241 ? 45.747 -3.203 -51.658 1.00 51.38 241 LEU A C 1
ATOM 1943 O O . LEU A 1 241 ? 46.132 -3.914 -52.584 1.00 51.38 241 LEU A O 1
ATOM 1947 N N . ASP A 1 242 ? 46.525 -2.259 -51.133 1.00 58.91 242 ASP A N 1
ATOM 1948 C CA . ASP A 1 242 ? 47.941 -2.159 -51.483 1.00 58.91 242 ASP A CA 1
ATOM 1949 C C . ASP A 1 242 ? 48.720 -3.182 -50.640 1.00 58.91 242 ASP A C 1
ATOM 1951 O O . ASP A 1 242 ? 48.484 -3.320 -49.438 1.00 58.91 242 ASP A O 1
ATOM 1955 N N . CYS A 1 243 ? 49.609 -3.965 -51.258 1.00 54.97 243 CYS A N 1
ATOM 1956 C CA . CYS A 1 243 ? 50.524 -4.823 -50.503 1.00 54.97 243 CYS A CA 1
ATOM 1957 C C . CYS A 1 243 ? 51.516 -3.902 -49.768 1.00 54.97 243 CYS A C 1
ATOM 1959 O O . CYS A 1 243 ? 52.332 -3.245 -50.412 1.00 54.97 243 CYS A O 1
ATOM 1961 N N . TRP A 1 244 ? 51.438 -3.830 -48.437 1.00 53.62 244 TRP A N 1
ATOM 1962 C CA . TRP A 1 244 ? 52.361 -3.035 -47.620 1.00 53.62 244 TRP A CA 1
ATOM 1963 C C . TRP A 1 244 ? 53.495 -3.918 -47.099 1.00 53.62 244 TRP A C 1
ATOM 1965 O O . TRP A 1 244 ? 53.246 -4.981 -46.528 1.00 53.62 244 TRP A O 1
ATOM 1975 N N . CYS A 1 245 ? 54.724 -3.455 -47.313 1.00 53.72 245 CYS A N 1
ATOM 1976 C CA . CYS A 1 245 ? 55.963 -4.049 -46.828 1.00 53.72 245 CYS A CA 1
ATOM 1977 C C . CYS A 1 245 ? 56.384 -3.392 -45.509 1.00 53.72 245 CYS A C 1
ATOM 1979 O O . CYS A 1 245 ? 56.565 -2.158 -45.497 1.00 53.72 245 CYS A O 1
#